Protein AF-0000000084931078 (afdb_homodimer)

Secondary structure (DSSP, 8-state):
----TTS-SSS---TTSEEEEEETTEEEEEEEEE--SSSS----TTT--PPPEEEEEEEEEE-STT-EEEEEEEEEE---TTSPPPP-TTHHHHHHHHHHHHHHHHHHHHHHHHHHTPPP---------PPPPPP-/----TTS-SSS---TTSEEEEEETTEEEEEEEEE--SSSS----TTT--PPPEEEEEEEEEE-STT-EEEEEEEEEE---TTSPPPP-TTHHHHHHHHHHHHHHHHHHHHHHHHHHTPPP----------PPP---

Foldseek 3Di:
DQDPQVAQQQDRADRQQWDWDADPNWTKIKGKAWPDPDPDQDADPVVLFTTKIKIKIKTWDDDPDGDIFMFMFIDIFGTPPNDDTRRDNCRNVRGHVRRVVRRVVRVVVVVVVCVVPDPDDPDPPPPPDPDPDDDD/DQDPQVAQQQDRADRQQWDWDADPNWTKIKGKAWPDPDPDQDADPVVLFTTKIKIKIKTWDDDPDGDIFMFMFIDIFGTPPNDDTRRDNCRNVRGHVRRVVRRVVRVVVVVVVCVVPDPDDPDPPPPPPPDPDDDD

Organism: Streptomyces venezuelae (strain ATCC 10712 / CBS 650.69 / DSM 40230 / JCM 4526 / NBRC 13096 / PD 04745) (NCBI:txid953739)

Sequence (272 aa):
MNIDPTEPWGVAIDYAGRAAVTEDGHTVDVRVYDNSLGHALQRDPVTGQYPAVYVTAEVTEKGTGDAVLRGSGLIIVDARDGAPVVPDPTSVQRAVTAALADFETRRADCAALCAAWAPPTPEPEPTPTPEPEPAPMNIDPTEPWGVAIDYAGRAAVTEDGHTVDVRVYDNSLGHALQRDPVTGQYPAVYVTAEVTEKGTGDAVLRGSGLIIVDARDGAPVVPDPTSVQRAVTAALADFETRRADCAALCAAWAPPTPEPEPTPTPEPEPAP

Nearest PDB structures (foldseek):
  8rjw-assembly1_F  TM=3.616E-01  e=9.173E-02  Homo sapiens
  1vpb-assembly1_A-2  TM=4.136E-01  e=2.454E+00  Bacteroides thetaiotaomicron VPI-5482
  6ta4-assembly1_K  TM=2.800E-01  e=1.849E+00  Homo sapiens
  6mrk-assembly1_U  TM=2.809E-01  e=5.426E+00  Drosophila melanogaster
  8rjw-assembly1_F  TM=3.616E-01  e=9.140E-02  Homo sapiens

Radius of gyration: 29.75 Å; Cα contacts (8 Å, |Δi|>4): 534; chains: 2; bounding box: 53×93×91 Å

Solvent-accessible surface area (backbone atoms only — not comparable to full-atom values): 15202 Å² total; per-residue (Å²): 80,75,47,63,42,83,51,61,34,64,56,80,34,40,77,83,19,38,36,76,45,81,56,97,90,36,65,30,42,32,40,43,44,40,85,52,93,44,84,62,93,53,59,36,86,85,78,51,31,26,61,42,36,39,31,37,16,38,33,73,48,76,40,55,89,88,25,66,49,57,17,52,18,75,34,77,43,64,33,54,94,63,31,69,53,70,73,48,50,57,42,49,58,52,6,44,52,39,7,53,51,39,25,52,54,47,38,51,29,36,36,51,43,32,58,76,67,49,74,80,73,73,68,73,69,70,71,72,74,76,75,79,75,81,76,135,82,74,48,62,40,82,52,60,34,64,56,81,34,39,75,83,18,38,35,75,44,79,55,96,90,37,66,30,42,33,41,44,44,43,85,56,91,46,83,63,92,54,59,36,83,87,78,51,32,27,63,42,36,38,32,37,17,39,33,73,48,78,41,55,88,88,25,68,48,56,17,51,18,74,34,78,43,67,31,54,95,62,32,69,53,70,73,49,48,57,42,50,58,53,6,44,53,39,8,52,52,39,24,50,52,47,38,50,27,36,36,51,41,33,59,74,68,48,74,78,72,75,68,74,68,72,70,72,72,77,73,79,75,82,75,134

pLDDT: mean 87.32, std 12.46, range [50.25, 98.81]

Structure (mmCIF, N/CA/C/O backbone):
data_AF-0000000084931078-model_v1
#
loop_
_entity.id
_entity.type
_entity.pdbx_description
1 polymer 'ATP-binding protein'
#
loop_
_atom_site.group_PDB
_atom_site.id
_atom_site.type_symbol
_atom_site.label_atom_id
_atom_site.label_alt_id
_atom_site.label_comp_id
_atom_site.label_asym_id
_atom_site.label_entity_id
_atom_site.label_seq_id
_atom_site.pdbx_PDB_ins_code
_atom_site.Cartn_x
_atom_site.Cartn_y
_atom_site.Cartn_z
_atom_site.occupancy
_atom_site.B_iso_or_equiv
_atom_site.auth_seq_id
_atom_site.auth_comp_id
_atom_site.auth_asym_id
_atom_site.auth_atom_id
_atom_site.pdbx_PDB_model_num
ATOM 1 N N . MET A 1 1 ? 9.383 28.297 -2.682 1 50.25 1 MET A N 1
ATOM 2 C CA . MET A 1 1 ? 8.93 29.547 -2.074 1 50.25 1 MET A CA 1
ATOM 3 C C . MET A 1 1 ? 9.648 29.797 -0.754 1 50.25 1 MET A C 1
ATOM 5 O O . MET A 1 1 ? 10.109 28.859 -0.101 1 50.25 1 MET A O 1
ATOM 9 N N . ASN A 1 2 ? 10.047 31.047 -0.683 1 59.16 2 ASN A N 1
ATOM 10 C CA . ASN A 1 2 ? 10.82 31.547 0.448 1 59.16 2 ASN A CA 1
ATOM 11 C C . ASN A 1 2 ? 9.969 31.656 1.707 1 59.16 2 ASN A C 1
ATOM 13 O O . ASN A 1 2 ? 9.312 32.688 1.935 1 59.16 2 ASN A O 1
ATOM 17 N N . ILE A 1 3 ? 9.477 30.531 2.209 1 64.88 3 ILE A N 1
ATOM 18 C CA . ILE A 1 3 ? 8.852 30.656 3.523 1 64.88 3 ILE A CA 1
ATOM 19 C C . ILE A 1 3 ? 9.898 31.125 4.539 1 64.88 3 ILE A C 1
ATOM 21 O O . ILE A 1 3 ? 11.023 30.625 4.555 1 64.88 3 ILE A O 1
ATOM 25 N N . ASP A 1 4 ? 9.625 32.344 5.047 1 70 4 ASP A N 1
ATOM 26 C CA . ASP A 1 4 ? 10.5 32.844 6.105 1 70 4 ASP A CA 1
ATOM 27 C C . ASP A 1 4 ? 10.43 31.953 7.34 1 70 4 ASP A C 1
ATOM 29 O O . ASP A 1 4 ? 9.398 31.906 8.023 1 70 4 ASP A O 1
ATOM 33 N N . PRO A 1 5 ? 11.461 31.219 7.621 1 72.69 5 PRO A N 1
ATOM 34 C CA . PRO A 1 5 ? 11.438 30.266 8.734 1 72.69 5 PRO A CA 1
ATOM 35 C C . PRO A 1 5 ? 11.25 30.953 10.086 1 72.69 5 PRO A C 1
ATOM 37 O O . PRO A 1 5 ? 10.984 30.281 11.094 1 72.69 5 PRO A O 1
ATOM 40 N N . THR A 1 6 ? 11.32 32.25 10.125 1 74.25 6 THR A N 1
ATOM 41 C CA . THR A 1 6 ? 11.219 32.938 11.398 1 74.25 6 THR A CA 1
ATOM 42 C C . THR A 1 6 ? 9.758 33.25 11.727 1 74.25 6 THR A C 1
ATOM 44 O O . THR A 1 6 ? 9.445 33.688 12.844 1 74.25 6 THR A O 1
ATOM 47 N N . GLU A 1 7 ? 8.945 32.938 10.766 1 76.62 7 GLU A N 1
ATOM 48 C CA . GLU A 1 7 ? 7.523 33.156 10.984 1 76.62 7 GLU A CA 1
ATOM 49 C C . GLU A 1 7 ? 6.926 32.125 11.922 1 76.62 7 GLU A C 1
ATOM 51 O O . GLU A 1 7 ? 7.348 30.969 11.922 1 76.62 7 GLU A O 1
ATOM 56 N N . PRO A 1 8 ? 6.008 32.625 12.773 1 82 8 PRO A N 1
ATOM 57 C CA . PRO A 1 8 ? 5.457 31.719 13.797 1 82 8 PRO A CA 1
ATOM 58 C C . PRO A 1 8 ? 4.426 30.75 13.234 1 82 8 PRO A C 1
ATOM 60 O O . PRO A 1 8 ? 3.223 31.016 13.289 1 82 8 PRO A O 1
ATOM 63 N N . TRP A 1 9 ? 4.773 29.688 12.766 1 83.75 9 TRP A N 1
ATOM 64 C CA . TRP A 1 9 ? 3.896 28.656 12.227 1 83.75 9 TRP A CA 1
ATOM 65 C C . TRP A 1 9 ? 3.525 27.641 13.312 1 83.75 9 TRP A C 1
ATOM 67 O O . TRP A 1 9 ? 2.74 26.719 13.07 1 83.75 9 TRP A O 1
ATOM 77 N N . GLY A 1 10 ? 3.998 27.797 14.453 1 85.38 10 GLY A N 1
ATOM 78 C CA . GLY A 1 10 ? 3.738 26.906 15.578 1 85.38 10 GLY A CA 1
ATOM 79 C C . GLY A 1 10 ? 4.91 26 15.906 1 85.38 10 GLY A C 1
ATOM 80 O O . GLY A 1 10 ? 4.949 25.375 16.969 1 85.38 10 GLY A O 1
ATOM 81 N N . VAL A 1 11 ? 5.812 25.828 14.898 1 88.88 11 VAL A N 1
ATOM 82 C CA . VAL A 1 11 ? 7.047 25.078 15.094 1 88.88 11 VAL A CA 1
ATOM 83 C C . VAL A 1 11 ? 8.18 25.734 14.312 1 88.88 11 VAL A C 1
ATOM 85 O O . VAL A 1 11 ? 7.941 26.484 13.359 1 88.88 11 VAL A O 1
ATOM 88 N N . ALA A 1 12 ? 9.445 25.562 14.875 1 88.44 12 ALA A N 1
ATOM 89 C CA . ALA A 1 12 ? 10.594 26.031 14.102 1 88.44 12 ALA A CA 1
ATOM 90 C C . ALA A 1 12 ? 10.75 25.234 12.812 1 88.44 12 ALA A C 1
ATOM 92 O O . ALA A 1 12 ? 10.703 24 12.828 1 88.44 12 ALA A O 1
ATOM 93 N N . ILE A 1 13 ? 10.812 25.969 11.656 1 90 13 ILE A N 1
ATOM 94 C CA . ILE A 1 13 ? 11.008 25.312 10.367 1 90 13 ILE A CA 1
ATOM 95 C C . ILE A 1 13 ? 12.367 25.703 9.789 1 90 13 ILE A C 1
ATOM 97 O O . ILE A 1 13 ? 12.922 26.734 10.133 1 90 13 ILE A O 1
ATOM 101 N N . ASP A 1 14 ? 12.875 24.859 8.938 1 89.31 14 ASP A N 1
ATOM 102 C CA . ASP A 1 14 ? 14.141 25.172 8.281 1 89.31 14 ASP A CA 1
ATOM 103 C C . ASP A 1 14 ? 13.914 26.016 7.027 1 89.31 14 ASP A C 1
ATOM 105 O O . ASP A 1 14 ? 12.797 26.469 6.777 1 89.31 14 ASP A O 1
ATOM 109 N N . TYR A 1 15 ? 14.969 26.234 6.262 1 86.5 15 TYR A N 1
ATOM 110 C CA . TYR A 1 15 ? 14.922 27.141 5.125 1 86.5 15 TYR A CA 1
ATOM 111 C C . TYR A 1 15 ? 14.078 26.562 3.994 1 86.5 15 TYR A C 1
ATOM 113 O O . TYR A 1 15 ? 13.641 27.281 3.1 1 86.5 15 TYR A O 1
ATOM 121 N N . ALA A 1 16 ? 13.914 25.219 4.078 1 86.88 16 ALA A N 1
ATOM 122 C CA . ALA A 1 16 ? 13.109 24.547 3.059 1 86.88 16 ALA A CA 1
ATOM 123 C C . ALA A 1 16 ? 11.664 24.391 3.52 1 86.88 16 ALA A C 1
ATOM 125 O O . ALA A 1 16 ? 10.852 23.75 2.846 1 86.88 16 ALA A O 1
ATOM 126 N N . GLY A 1 17 ? 11.328 24.953 4.672 1 90.69 17 GLY A N 1
ATOM 127 C CA . GLY A 1 17 ? 9.977 24.891 5.195 1 90.69 17 GLY A CA 1
ATOM 128 C C . GLY A 1 17 ? 9.648 23.562 5.852 1 90.69 17 GLY A C 1
ATOM 129 O O . GLY A 1 17 ? 8.484 23.188 5.969 1 90.69 17 GLY A O 1
ATOM 130 N N . ARG A 1 18 ? 10.68 22.875 6.258 1 94.44 18 ARG A N 1
ATOM 131 C CA . ARG A 1 18 ? 10.484 21.531 6.797 1 94.44 18 ARG A CA 1
ATOM 132 C C . ARG A 1 18 ? 10.664 21.531 8.312 1 94.44 18 ARG A C 1
ATOM 134 O O . ARG A 1 18 ? 11.438 22.312 8.859 1 94.44 18 ARG A O 1
ATOM 141 N N . ALA A 1 19 ? 9.891 20.672 8.977 1 94.56 19 ALA A N 1
ATOM 142 C CA . ALA A 1 19 ? 10.047 20.391 10.398 1 94.56 19 ALA A CA 1
ATOM 143 C C . ALA A 1 19 ? 9.641 18.953 10.719 1 94.56 19 ALA A C 1
ATOM 145 O O . ALA A 1 19 ? 9.023 18.266 9.883 1 94.56 19 ALA A O 1
ATOM 146 N N . ALA A 1 20 ? 10.133 18.438 11.844 1 96.25 20 ALA A N 1
ATOM 147 C CA . ALA A 1 20 ? 9.664 17.172 12.391 1 96.25 20 ALA A CA 1
ATOM 148 C C . ALA A 1 20 ? 9.117 17.344 13.805 1 96.25 20 ALA A C 1
ATOM 150 O O . ALA A 1 20 ? 9.742 18.016 14.641 1 96.25 20 ALA A O 1
ATOM 151 N N . VAL A 1 21 ? 7.977 16.859 13.969 1 95.56 21 VAL A N 1
ATOM 152 C CA . VAL A 1 21 ? 7.328 16.938 15.273 1 95.56 21 VAL A CA 1
ATOM 153 C C . VAL A 1 21 ? 7.098 15.523 15.82 1 95.56 21 VAL A C 1
ATOM 155 O O . VAL A 1 21 ? 6.727 14.617 15.07 1 95.56 21 VAL A O 1
ATOM 158 N N . THR A 1 22 ? 7.379 15.305 17.141 1 96.38 22 THR A N 1
ATOM 159 C CA . THR A 1 22 ? 7.047 14.039 17.797 1 96.38 22 THR A CA 1
ATOM 160 C C . THR A 1 22 ? 5.711 14.148 18.516 1 96.38 22 THR A C 1
ATOM 162 O O . THR A 1 22 ? 5.52 15.039 19.359 1 96.38 22 THR A O 1
ATOM 165 N N . GLU A 1 23 ? 4.797 13.359 18.125 1 95.69 23 GLU A N 1
ATOM 166 C CA . GLU A 1 23 ? 3.465 13.352 18.719 1 95.69 23 GLU A CA 1
ATOM 167 C C . GLU A 1 23 ? 2.918 11.938 18.844 1 95.69 23 GLU A C 1
ATOM 169 O O . GLU A 1 23 ? 2.898 11.188 17.859 1 95.69 23 GLU A O 1
ATOM 174 N N . ASP A 1 24 ? 2.477 11.508 20.047 1 92.81 24 ASP A N 1
ATOM 175 C CA . ASP A 1 24 ? 1.895 10.203 20.328 1 92.81 24 ASP A CA 1
ATOM 176 C C . ASP A 1 24 ? 2.811 9.078 19.859 1 92.81 24 ASP A C 1
ATOM 178 O O . ASP A 1 24 ? 2.348 8.094 19.281 1 92.81 24 ASP A O 1
ATOM 182 N N . GLY A 1 25 ? 4.086 9.336 20.031 1 94.94 25 GLY A N 1
ATOM 183 C CA . GLY A 1 25 ? 5.082 8.328 19.703 1 94.94 25 GLY A CA 1
ATOM 184 C C . GLY A 1 25 ? 5.477 8.328 18.234 1 94.94 25 GLY A C 1
ATOM 185 O O . GLY A 1 25 ? 6.367 7.578 17.828 1 94.94 25 GLY A O 1
ATOM 186 N N . HIS A 1 26 ? 4.824 9.156 17.484 1 97.5 26 HIS A N 1
ATOM 187 C CA . HIS A 1 26 ? 5.113 9.258 16.062 1 97.5 26 HIS A CA 1
ATOM 188 C C . HIS A 1 26 ? 6.074 10.406 15.781 1 97.5 26 HIS A C 1
ATOM 190 O O . HIS A 1 26 ? 6.027 11.438 16.453 1 97.5 26 HIS A O 1
ATOM 196 N N . THR A 1 27 ? 6.961 10.227 14.875 1 98.06 27 THR A N 1
ATOM 197 C CA . THR A 1 27 ? 7.617 11.344 14.211 1 98.06 27 THR A CA 1
ATOM 198 C C . THR A 1 27 ? 6.812 11.805 13 1 98.06 27 THR A C 1
ATOM 200 O O . THR A 1 27 ? 6.586 11.023 12.07 1 98.06 27 THR A O 1
ATOM 203 N N . VAL A 1 28 ? 6.379 12.984 13.055 1 98.31 28 VAL A N 1
ATOM 204 C CA . VAL A 1 28 ? 5.547 13.547 11.992 1 98.31 28 VAL A CA 1
ATOM 205 C C . VAL A 1 28 ? 6.344 14.57 11.203 1 98.31 28 VAL A C 1
ATOM 207 O O . VAL A 1 28 ? 6.859 15.539 11.766 1 98.31 28 VAL A O 1
ATOM 210 N N . ASP A 1 29 ? 6.457 14.367 9.844 1 98.44 29 ASP A N 1
ATOM 211 C CA . ASP A 1 29 ? 7.121 15.32 8.953 1 98.44 29 ASP A CA 1
ATOM 212 C C . ASP A 1 29 ? 6.164 16.422 8.523 1 98.44 29 ASP A C 1
ATOM 214 O O . ASP A 1 29 ? 5.051 16.156 8.062 1 98.44 29 ASP A O 1
ATOM 218 N N . VAL A 1 30 ? 6.629 17.609 8.719 1 97.38 30 VAL A N 1
ATOM 219 C CA . VAL A 1 30 ? 5.809 18.766 8.398 1 97.38 30 VAL A CA 1
ATOM 220 C C . VAL A 1 30 ? 6.48 19.594 7.297 1 97.38 30 VAL A C 1
ATOM 222 O O . VAL A 1 30 ? 7.707 19.734 7.285 1 97.38 30 VAL A O 1
ATOM 225 N N . ARG A 1 31 ? 5.664 20.062 6.379 1 95.5 31 ARG A N 1
ATOM 226 C CA . ARG A 1 31 ? 6.137 20.984 5.344 1 95.5 31 ARG A CA 1
ATOM 227 C C . ARG A 1 31 ? 5.223 22.203 5.23 1 95.5 31 ARG A C 1
ATOM 229 O O . ARG A 1 31 ? 3.998 22.062 5.215 1 95.5 31 ARG A O 1
ATOM 236 N N . VAL A 1 32 ? 5.852 23.359 5.242 1 92.81 32 VAL A N 1
ATOM 237 C CA . VAL A 1 32 ? 5.168 24.625 4.992 1 92.81 32 VAL A CA 1
ATOM 238 C C . VAL A 1 32 ? 5.668 25.234 3.684 1 92.81 32 VAL A C 1
ATOM 240 O O . VAL A 1 32 ? 6.863 25.484 3.529 1 92.81 32 VAL A O 1
ATOM 243 N N . TYR A 1 33 ? 4.691 25.406 2.74 1 89.25 33 TYR A N 1
ATOM 244 C CA . TYR A 1 33 ? 5.156 25.875 1.443 1 89.25 33 TYR A CA 1
ATOM 245 C C . TYR A 1 33 ? 4.047 26.625 0.709 1 89.25 33 TYR A C 1
ATOM 247 O O . TYR A 1 33 ? 2.879 26.531 1.088 1 89.25 33 TYR A O 1
ATOM 255 N N . ASP A 1 34 ? 4.469 27.453 -0.206 1 84.12 34 ASP A N 1
ATOM 256 C CA . ASP A 1 34 ? 3.527 28.109 -1.106 1 84.12 34 ASP A CA 1
ATOM 257 C C . ASP A 1 34 ? 3.754 27.672 -2.553 1 84.12 34 ASP A C 1
ATOM 259 O O . ASP A 1 34 ? 4.773 27.062 -2.867 1 84.12 34 ASP A O 1
ATOM 263 N N . ASN A 1 35 ? 2.729 27.516 -3.365 1 72.69 35 ASN A N 1
ATOM 264 C CA . ASN A 1 35 ? 2.863 27.078 -4.75 1 72.69 35 ASN A CA 1
ATOM 265 C C . ASN A 1 35 ? 3.342 28.203 -5.656 1 72.69 35 ASN A C 1
ATOM 267 O O . ASN A 1 35 ? 3.098 28.188 -6.863 1 72.69 35 ASN A O 1
ATOM 271 N N . SER A 1 36 ? 4 29.062 -5.125 1 64.94 36 SER A N 1
ATOM 272 C CA . SER A 1 36 ? 4.449 30.156 -5.984 1 64.94 36 SER A CA 1
ATOM 273 C C . SER A 1 36 ? 5.707 29.781 -6.75 1 64.94 36 SER A C 1
ATOM 275 O O . SER A 1 36 ? 6.52 28.984 -6.27 1 64.94 36 SER A O 1
ATOM 277 N N . LEU A 1 37 ? 5.711 29.719 -8.078 1 59.03 37 LEU A N 1
ATOM 278 C CA . LEU A 1 37 ? 6.809 29.359 -8.969 1 59.03 37 LEU A CA 1
ATOM 279 C C . LEU A 1 37 ? 7.973 30.328 -8.82 1 59.03 37 LEU A C 1
ATOM 281 O O . LEU A 1 37 ? 9.078 30.062 -9.297 1 59.03 37 LEU A O 1
ATOM 285 N N . GLY A 1 38 ? 7.859 31.406 -8.156 1 57.31 38 GLY A N 1
ATOM 286 C CA . GLY A 1 38 ? 8.938 32.375 -8.156 1 57.31 38 GLY A CA 1
ATOM 287 C C . GLY A 1 38 ? 9.344 32.844 -6.77 1 57.31 38 GLY A C 1
ATOM 288 O O . GLY A 1 38 ? 8.758 32.406 -5.773 1 57.31 38 GLY A O 1
ATOM 289 N N . HIS A 1 39 ? 10.633 33.375 -6.695 1 59.5 39 HIS A N 1
ATOM 290 C CA . HIS A 1 39 ? 11.242 33.906 -5.473 1 59.5 39 HIS A CA 1
ATOM 291 C C . HIS A 1 39 ? 10.414 35 -4.863 1 59.5 39 HIS A C 1
ATOM 293 O O . HIS A 1 39 ? 10.445 35.219 -3.65 1 59.5 39 HIS A O 1
ATOM 299 N N . ALA A 1 40 ? 9.672 35.656 -5.793 1 62.16 40 ALA A N 1
ATOM 300 C CA . ALA A 1 40 ? 8.977 36.844 -5.301 1 62.16 40 ALA A CA 1
ATOM 301 C C . ALA A 1 40 ? 7.508 36.562 -5.031 1 62.16 40 ALA A C 1
ATOM 303 O O . ALA A 1 40 ? 6.84 35.906 -5.832 1 62.16 40 ALA A O 1
ATOM 304 N N . LEU A 1 41 ? 7.133 36.781 -3.766 1 69.75 41 LEU A N 1
ATOM 305 C CA . LEU A 1 41 ? 5.727 36.75 -3.389 1 69.75 41 LEU A CA 1
ATOM 306 C C . LEU A 1 41 ? 4.922 37.75 -4.188 1 69.75 41 LEU A C 1
ATOM 308 O O . LEU A 1 41 ? 5.176 38.969 -4.102 1 69.75 41 LEU A O 1
ATOM 312 N N . GLN A 1 42 ? 4.277 37.25 -5.234 1 75.19 42 GLN A N 1
ATOM 313 C CA . GLN A 1 42 ? 3.451 38.156 -6.039 1 75.19 42 GLN A CA 1
ATOM 314 C C . GLN A 1 42 ? 1.987 37.719 -6.008 1 75.19 42 GLN A C 1
ATOM 316 O O . GLN A 1 42 ? 1.684 36.531 -5.863 1 75.19 42 GLN A O 1
ATOM 321 N N . ARG A 1 43 ? 1.192 38.812 -6.156 1 80.94 43 ARG A N 1
ATOM 322 C CA . ARG A 1 43 ? -0.242 38.562 -6.219 1 80.94 43 ARG A CA 1
ATOM 323 C C . ARG A 1 43 ? -0.619 37.844 -7.523 1 80.94 43 ARG A C 1
ATOM 325 O O . ARG A 1 43 ? -0.039 38.156 -8.578 1 80.94 43 ARG A O 1
ATOM 332 N N . ASP A 1 44 ? -1.52 36.906 -7.398 1 76 44 ASP A N 1
ATOM 333 C CA . ASP A 1 44 ? -2.105 36.344 -8.609 1 76 44 ASP A CA 1
ATOM 334 C C . ASP A 1 44 ? -2.855 37.406 -9.406 1 76 44 ASP A C 1
ATOM 336 O O . ASP A 1 44 ? -3.752 38.062 -8.883 1 76 44 ASP A O 1
ATOM 340 N N . PRO A 1 45 ? -2.477 37.5 -10.594 1 79.69 45 PRO A N 1
ATOM 341 C CA . PRO A 1 45 ? -3.086 38.594 -11.367 1 79.69 45 PRO A CA 1
ATOM 342 C C . PRO A 1 45 ? -4.574 38.375 -11.625 1 79.69 45 PRO A C 1
ATOM 344 O O . PRO A 1 45 ? -5.312 39.312 -11.875 1 79.69 45 PRO A O 1
ATOM 347 N N . VAL A 1 46 ? -4.953 37.062 -11.562 1 81.12 46 VAL A N 1
ATOM 348 C CA . VAL A 1 46 ? -6.348 36.75 -11.852 1 81.12 46 VAL A CA 1
ATOM 349 C C . VAL A 1 46 ? -7.195 36.938 -10.602 1 81.12 46 VAL A C 1
ATOM 351 O O . VAL A 1 46 ? -8.234 37.594 -10.648 1 81.12 46 VAL A O 1
ATOM 354 N N . THR A 1 47 ? -6.781 36.562 -9.492 1 77.75 47 THR A N 1
ATOM 355 C CA . THR A 1 47 ? -7.594 36.562 -8.281 1 77.75 47 THR A CA 1
ATOM 356 C C . THR A 1 47 ? -7.277 37.781 -7.434 1 77.75 47 THR A C 1
ATOM 358 O O . THR A 1 47 ? -8.062 38.156 -6.555 1 77.75 47 THR A O 1
ATOM 361 N N . GLY A 1 48 ? -6.16 38.375 -7.801 1 82.31 48 GLY A N 1
ATOM 362 C CA . GLY A 1 48 ? -5.711 39.5 -7.023 1 82.31 48 GLY A CA 1
ATOM 363 C C . GLY A 1 48 ? -5.195 39.125 -5.648 1 82.31 48 GLY A C 1
ATOM 364 O O . GLY A 1 48 ? -4.941 40 -4.812 1 82.31 48 GLY A O 1
ATOM 365 N N . GLN A 1 49 ? -5.105 37.812 -5.402 1 85 49 GLN A N 1
ATOM 366 C CA . GLN A 1 49 ? -4.68 37.375 -4.082 1 85 49 GLN A CA 1
ATOM 367 C C . GLN A 1 49 ? -3.271 36.781 -4.125 1 85 49 GLN A C 1
ATOM 369 O O . GLN A 1 49 ? -2.82 36.312 -5.172 1 85 49 GLN A O 1
ATOM 374 N N . TYR A 1 50 ? -2.648 37 -2.943 1 86.19 50 TYR A N 1
ATOM 375 C CA . TYR A 1 50 ? -1.384 36.281 -2.791 1 86.19 50 TYR A CA 1
ATOM 376 C C . TYR A 1 50 ? -1.61 34.781 -2.693 1 86.19 50 TYR A C 1
ATOM 378 O O . TYR A 1 50 ? -2.695 34.344 -2.312 1 86.19 50 TYR A O 1
ATOM 386 N N . PRO A 1 51 ? -0.604 34.031 -3.057 1 85.19 51 PRO A N 1
ATOM 387 C CA . PRO A 1 51 ? -0.759 32.562 -2.965 1 85.19 51 PRO A CA 1
ATOM 388 C C . PRO A 1 51 ? -1 32.094 -1.535 1 85.19 51 PRO A C 1
ATOM 390 O O . PRO A 1 51 ? -0.484 32.688 -0.585 1 85.19 51 PRO A O 1
ATOM 393 N N . ALA A 1 52 ? -1.787 31.062 -1.481 1 89.06 52 ALA A N 1
ATOM 394 C CA . ALA A 1 52 ? -2.004 30.406 -0.189 1 89.06 52 ALA A CA 1
ATOM 395 C C . ALA A 1 52 ? -0.748 29.672 0.274 1 89.06 52 ALA A C 1
ATOM 397 O O . ALA A 1 52 ? 0.145 29.391 -0.528 1 89.06 52 ALA A O 1
ATOM 398 N N . VAL A 1 53 ? -0.691 29.531 1.57 1 90.81 53 VAL A N 1
ATOM 399 C CA . VAL A 1 53 ? 0.367 28.719 2.16 1 90.81 53 VAL A CA 1
ATOM 400 C C . VAL A 1 53 ? -0.195 27.359 2.576 1 90.81 53 VAL A C 1
ATOM 402 O O . VAL A 1 53 ? -1.271 27.281 3.172 1 90.81 53 VAL A O 1
ATOM 405 N N . TYR A 1 54 ? 0.533 26.297 2.166 1 94 54 TYR A N 1
ATOM 406 C CA . TYR A 1 54 ? 0.15 24.938 2.477 1 94 54 TYR A CA 1
ATOM 407 C C . TYR A 1 54 ? 0.985 24.375 3.623 1 94 54 TYR A C 1
ATOM 409 O O . TYR A 1 54 ? 2.211 24.516 3.629 1 94 54 TYR A O 1
ATOM 417 N N . VAL A 1 55 ? 0.25 23.828 4.586 1 95.56 55 VAL A N 1
ATOM 418 C CA . VAL A 1 55 ? 0.882 23.125 5.695 1 95.56 55 VAL A CA 1
ATOM 419 C C . VAL A 1 55 ? 0.506 21.656 5.648 1 95.56 55 VAL A C 1
ATOM 421 O O . VAL A 1 55 ? -0.652 21.281 5.875 1 95.56 55 VAL A O 1
ATOM 424 N N . THR A 1 56 ? 1.509 20.828 5.305 1 97.31 56 THR A N 1
ATOM 425 C CA . THR A 1 56 ? 1.251 19.391 5.215 1 97.31 56 THR A CA 1
ATOM 426 C C . THR A 1 56 ? 1.965 18.641 6.336 1 97.31 56 THR A C 1
ATOM 428 O O . THR A 1 56 ? 3.021 19.078 6.805 1 97.31 56 THR A O 1
ATOM 431 N N . ALA A 1 57 ? 1.328 17.641 6.801 1 98.62 57 ALA A N 1
ATOM 432 C CA . ALA A 1 57 ? 1.896 16.719 7.781 1 98.62 57 ALA A CA 1
ATOM 433 C C . ALA A 1 57 ? 1.771 15.273 7.32 1 98.62 57 ALA A C 1
ATOM 435 O O . ALA A 1 57 ? 0.747 14.883 6.754 1 98.62 57 ALA A O 1
ATOM 436 N N . GLU A 1 58 ? 2.855 14.477 7.512 1 98.75 58 GLU A N 1
ATOM 437 C CA . GLU A 1 58 ? 2.848 13.078 7.109 1 98.75 58 GLU A CA 1
ATOM 438 C C . GLU A 1 58 ? 3.475 12.188 8.18 1 98.75 58 GLU A C 1
ATOM 440 O O . GLU A 1 58 ? 4.512 12.539 8.75 1 98.75 58 GLU A O 1
ATOM 445 N N . VAL A 1 59 ? 2.844 11.109 8.461 1 98.62 59 VAL A N 1
ATOM 446 C CA . VAL A 1 59 ? 3.383 10.094 9.352 1 98.62 59 VAL A CA 1
ATOM 447 C C . VAL A 1 59 ? 3.5 8.766 8.609 1 98.62 59 VAL A C 1
ATOM 449 O O . VAL A 1 59 ? 2.607 8.391 7.844 1 98.62 59 VAL A O 1
ATOM 452 N N . THR A 1 60 ? 4.625 8.18 8.727 1 98.5 60 THR A N 1
ATOM 453 C CA . THR A 1 60 ? 4.871 6.879 8.117 1 98.5 60 THR A CA 1
ATOM 454 C C . THR A 1 60 ? 5.477 5.918 9.141 1 98.5 60 THR A C 1
ATOM 456 O O . THR A 1 60 ? 6.48 6.234 9.781 1 98.5 60 THR A O 1
ATOM 459 N N . GLU A 1 61 ? 4.859 4.828 9.328 1 98.62 61 GLU A N 1
ATOM 460 C CA . GLU A 1 61 ? 5.402 3.758 10.156 1 98.62 61 GLU A CA 1
ATOM 461 C C . GLU A 1 61 ? 5.664 2.502 9.328 1 98.62 61 GLU A C 1
ATOM 463 O O . GLU A 1 61 ? 4.789 2.041 8.594 1 98.62 61 GLU A O 1
ATOM 468 N N . LYS A 1 62 ? 6.836 1.988 9.508 1 98.25 62 LYS A N 1
ATOM 469 C CA . LYS A 1 62 ? 7.246 0.817 8.734 1 98.25 62 LYS A CA 1
ATOM 470 C C . LYS A 1 62 ? 7.305 -0.427 9.617 1 98.25 62 LYS A C 1
ATOM 472 O O . LYS A 1 62 ? 7.754 -0.36 10.766 1 98.25 62 LYS A O 1
ATOM 477 N N . GLY A 1 63 ? 6.762 -1.481 9.102 1 97.62 63 GLY A N 1
ATOM 478 C CA . GLY A 1 63 ? 6.855 -2.779 9.75 1 97.62 63 GLY A CA 1
ATOM 479 C C . GLY A 1 63 ? 7.773 -3.744 9.031 1 97.62 63 GLY A C 1
ATOM 480 O O . GLY A 1 63 ? 8.711 -3.324 8.344 1 97.62 63 GLY A O 1
ATOM 481 N N . THR A 1 64 ? 7.605 -5.035 9.352 1 96.5 64 THR A N 1
ATOM 482 C CA . THR A 1 64 ? 8.367 -6.078 8.672 1 96.5 64 THR A CA 1
ATOM 483 C C . THR A 1 64 ? 7.926 -6.215 7.223 1 96.5 64 THR A C 1
ATOM 485 O O . THR A 1 64 ? 6.766 -5.945 6.895 1 96.5 64 THR A O 1
ATOM 488 N N . GLY A 1 65 ? 8.945 -6.602 6.359 1 94.12 65 GLY A N 1
ATOM 489 C CA . GLY A 1 65 ? 8.609 -6.746 4.949 1 94.12 65 GLY A CA 1
ATOM 490 C C . GLY A 1 65 ? 8.242 -5.43 4.289 1 94.12 65 GLY A C 1
ATOM 491 O O . GLY A 1 65 ? 8.977 -4.449 4.395 1 94.12 65 GLY A O 1
ATOM 492 N N . ASP A 1 66 ? 6.984 -5.457 3.576 1 94.75 66 ASP A N 1
ATOM 493 C CA . ASP A 1 66 ? 6.551 -4.266 2.855 1 94.75 66 ASP A CA 1
ATOM 494 C C . ASP A 1 66 ? 5.422 -3.557 3.598 1 94.75 66 ASP A C 1
ATOM 496 O O . ASP A 1 66 ? 4.746 -2.691 3.035 1 94.75 66 ASP A O 1
ATOM 500 N N . ALA A 1 67 ? 5.219 -3.947 4.887 1 97.25 67 ALA A N 1
ATOM 501 C CA . ALA A 1 67 ? 4.133 -3.344 5.652 1 97.25 67 ALA A CA 1
ATOM 502 C C . ALA A 1 67 ? 4.438 -1.887 5.984 1 97.25 67 ALA A C 1
ATOM 504 O O . ALA A 1 67 ? 5.508 -1.575 6.512 1 97.25 67 ALA A O 1
ATOM 505 N N . VAL A 1 68 ? 3.523 -1.083 5.641 1 98.19 68 VAL A N 1
ATOM 506 C CA . VAL A 1 68 ? 3.682 0.345 5.895 1 98.19 68 VAL A CA 1
ATOM 507 C C . VAL A 1 68 ? 2.328 0.963 6.234 1 98.19 68 VAL A C 1
ATOM 509 O O . VAL A 1 68 ? 1.319 0.651 5.594 1 98.19 68 VAL A O 1
ATOM 512 N N . LEU A 1 69 ? 2.258 1.762 7.23 1 98.31 69 LEU A N 1
ATOM 513 C CA . LEU A 1 69 ? 1.101 2.584 7.566 1 98.31 69 LEU A CA 1
ATOM 514 C C . LEU A 1 69 ? 1.431 4.066 7.43 1 98.31 69 LEU A C 1
ATOM 516 O O . LEU A 1 69 ? 2.514 4.508 7.82 1 98.31 69 LEU A O 1
ATOM 520 N N . ARG A 1 70 ? 0.495 4.758 6.777 1 98.38 70 ARG A N 1
ATOM 521 C CA . ARG A 1 70 ? 0.735 6.176 6.543 1 98.38 70 ARG A CA 1
ATOM 522 C C . ARG A 1 70 ? -0.479 7.012 6.938 1 98.38 70 ARG A C 1
ATOM 524 O O . ARG A 1 70 ? -1.601 6.5 6.984 1 98.38 70 ARG A O 1
ATOM 531 N N . GLY A 1 71 ? -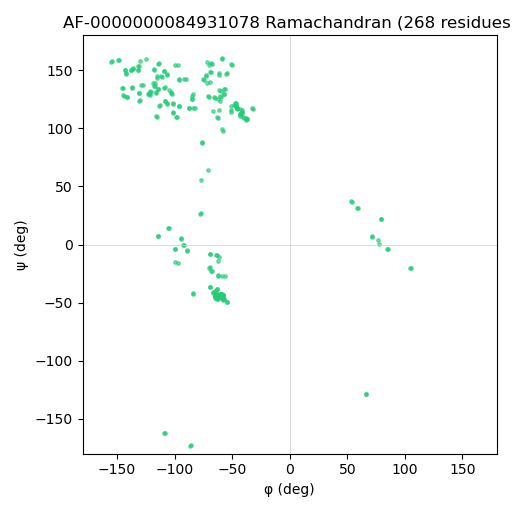0.323 8.18 7.273 1 98.69 71 GLY A N 1
ATOM 532 C CA . GLY A 1 71 ? -1.322 9.211 7.488 1 98.69 71 GLY A CA 1
ATOM 533 C C . GLY A 1 71 ? -0.875 10.586 7.012 1 98.69 71 GLY A C 1
ATOM 534 O O . GLY A 1 71 ? 0.317 10.898 7.039 1 98.69 71 GLY A O 1
ATOM 535 N N . SER A 1 72 ? -1.879 11.352 6.543 1 98.75 72 SER A N 1
ATOM 536 C CA . SER A 1 72 ? -1.541 12.688 6.047 1 98.75 72 SER A CA 1
ATOM 537 C C . SER A 1 72 ? -2.561 13.719 6.508 1 98.75 72 SER A C 1
ATOM 539 O O . SER A 1 72 ? -3.709 13.383 6.797 1 98.75 72 SER A O 1
ATOM 541 N N . GLY A 1 73 ? -2.09 14.883 6.66 1 98.81 73 GLY A N 1
ATOM 542 C CA . GLY A 1 73 ? -2.895 16.047 6.988 1 98.81 73 GLY A CA 1
ATOM 543 C C . GLY A 1 73 ? -2.533 17.281 6.168 1 98.81 73 GLY A C 1
ATOM 544 O O . GLY A 1 73 ? -1.393 17.406 5.719 1 98.81 73 GLY A O 1
ATOM 545 N N . LEU A 1 74 ? -3.564 18.141 5.969 1 98.5 74 LEU A N 1
ATOM 546 C CA . LEU A 1 74 ? -3.381 19.344 5.172 1 98.5 74 LEU A CA 1
ATOM 547 C C . LEU A 1 74 ? -4.199 20.5 5.734 1 98.5 74 LEU A C 1
ATOM 549 O O . LEU A 1 74 ? -5.387 20.344 6.02 1 98.5 74 LEU A O 1
ATOM 553 N N . ILE A 1 75 ? -3.488 21.594 5.941 1 97.5 75 ILE A N 1
ATOM 554 C CA . ILE A 1 75 ? -4.113 22.859 6.281 1 97.5 75 ILE A CA 1
ATOM 555 C C . ILE A 1 75 ? -3.73 23.922 5.242 1 97.5 75 ILE A C 1
ATOM 557 O O . ILE A 1 75 ? -2.557 24.062 4.895 1 97.5 75 ILE A O 1
ATOM 561 N N . ILE A 1 76 ? -4.676 24.594 4.742 1 95.06 76 ILE A N 1
ATOM 562 C CA . ILE A 1 76 ? -4.438 25.688 3.803 1 95.06 76 ILE A CA 1
ATOM 563 C C . ILE A 1 76 ? -4.688 27.031 4.492 1 95.06 76 ILE A C 1
ATOM 565 O O . ILE A 1 76 ? -5.754 27.25 5.066 1 95.06 76 ILE A O 1
ATOM 569 N N . VAL A 1 77 ? -3.666 27.766 4.48 1 92.69 77 VAL A N 1
ATOM 570 C CA . VAL A 1 77 ? -3.771 29.125 5.02 1 92.69 77 VAL A CA 1
ATOM 571 C C . VAL A 1 77 ? -3.895 30.125 3.875 1 92.69 77 VAL A C 1
ATOM 573 O O . VAL A 1 77 ? -2.932 30.359 3.143 1 92.69 77 VAL A O 1
ATOM 576 N N . ASP A 1 78 ? -5.027 30.734 3.811 1 90.38 78 ASP A N 1
ATOM 577 C CA . ASP A 1 78 ? -5.332 31.609 2.682 1 90.38 78 ASP A CA 1
ATOM 578 C C . ASP A 1 78 ? -4.898 33.031 2.965 1 90.38 78 ASP A C 1
ATOM 580 O O . ASP A 1 78 ? -5.008 33.531 4.098 1 90.38 78 ASP A O 1
ATOM 584 N N . ALA A 1 79 ? -4.395 33.656 1.877 1 86.88 79 ALA A N 1
ATOM 585 C CA . ALA A 1 79 ? -4.223 35.094 1.932 1 86.88 79 ALA A CA 1
ATOM 586 C C . ALA A 1 79 ? -5.566 35.812 1.857 1 86.88 79 ALA A C 1
ATOM 588 O O . ALA A 1 79 ? -6.512 35.312 1.248 1 86.88 79 ALA A O 1
ATOM 589 N N . ARG A 1 80 ? -5.633 36.875 2.537 1 84.19 80 ARG A N 1
ATOM 590 C CA . ARG A 1 80 ? -6.887 37.594 2.533 1 84.19 80 ARG A CA 1
ATOM 591 C C . ARG A 1 80 ? -6.641 39.094 2.273 1 84.19 80 ARG A C 1
ATOM 593 O O . ARG A 1 80 ? -5.582 39.625 2.619 1 84.19 80 ARG A O 1
ATOM 600 N N . ASP A 1 81 ? -7.656 39.719 1.632 1 86 81 ASP A N 1
ATOM 601 C CA . ASP A 1 81 ? -7.75 41.156 1.464 1 86 81 ASP A CA 1
ATOM 602 C C . ASP A 1 81 ? -6.539 41.688 0.716 1 86 81 ASP A C 1
ATOM 604 O O . ASP A 1 81 ? -6.047 42.781 1.03 1 86 81 ASP A O 1
ATOM 608 N N . GLY A 1 82 ? -5.969 40.875 -0.193 1 80.56 82 GLY A N 1
ATOM 609 C CA . GLY A 1 82 ? -4.867 41.344 -1.023 1 80.56 82 GLY A CA 1
ATOM 610 C C . GLY A 1 82 ? -3.545 41.375 -0.283 1 80.56 82 GLY A C 1
ATOM 611 O O . GLY A 1 82 ? -2.564 41.938 -0.794 1 80.56 82 GLY A O 1
ATOM 612 N N . ALA A 1 83 ? -3.543 41 0.918 1 85.75 83 ALA A N 1
ATOM 613 C CA . ALA A 1 83 ? -2.316 40.938 1.708 1 85.75 83 ALA A CA 1
ATOM 614 C C . ALA A 1 83 ? -1.737 39.531 1.739 1 85.75 83 ALA A C 1
ATOM 616 O O . ALA A 1 83 ? -2.443 38.562 1.47 1 85.75 83 ALA A O 1
ATOM 617 N N . PRO A 1 84 ? -0.387 39.5 1.953 1 83.56 84 PRO A N 1
ATOM 618 C CA . PRO A 1 84 ? 0.233 38.188 2.098 1 83.56 84 PRO A CA 1
ATOM 619 C C . PRO A 1 84 ? -0.352 37.375 3.256 1 83.56 84 PRO A C 1
ATOM 621 O O . PRO A 1 84 ? -0.974 37.938 4.156 1 83.56 84 PRO A O 1
ATOM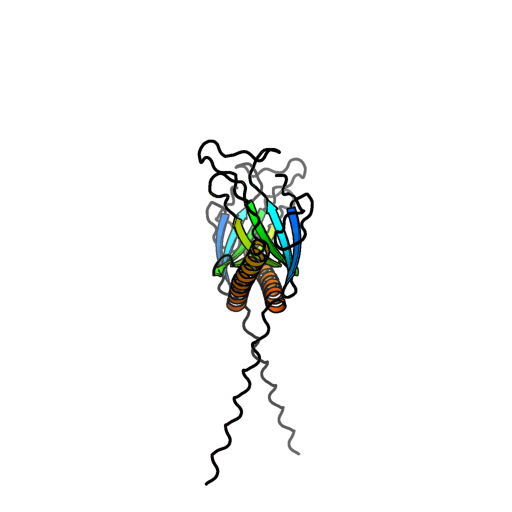 624 N N . VAL A 1 85 ? -0.121 36.062 3.137 1 87.62 85 VAL A N 1
ATOM 625 C CA . VAL A 1 85 ? -0.624 35.156 4.164 1 87.62 85 VAL A CA 1
ATOM 626 C C . VAL A 1 85 ? -0.028 35.531 5.52 1 87.62 85 VAL A C 1
ATOM 628 O O . VAL A 1 85 ? 1.176 35.781 5.629 1 87.62 85 VAL A O 1
ATOM 631 N N . VAL A 1 86 ? -0.965 35.719 6.5 1 85.5 86 VAL A N 1
ATOM 632 C CA . VAL A 1 86 ? -0.528 35.812 7.887 1 85.5 86 VAL A CA 1
ATOM 633 C C . VAL A 1 86 ? -0.381 34.406 8.484 1 85.5 86 VAL A C 1
ATOM 635 O O . VAL A 1 86 ? -1.314 33.625 8.438 1 85.5 86 VAL A O 1
ATOM 638 N N . PRO A 1 87 ? 0.839 34.219 8.992 1 88.06 87 PRO A N 1
ATOM 639 C CA . PRO A 1 87 ? 1.048 32.875 9.562 1 88.06 87 PRO A CA 1
ATOM 640 C C . PRO A 1 87 ? 0.036 32.531 10.656 1 88.06 87 PRO A C 1
ATOM 642 O O . PRO A 1 87 ? -0.328 33.406 11.453 1 88.06 87 PRO A O 1
ATOM 645 N N . ASP A 1 88 ? -0.502 31.375 10.594 1 90.56 88 ASP A N 1
ATOM 646 C CA . ASP A 1 88 ? -1.395 30.797 11.594 1 90.56 88 ASP A CA 1
ATOM 647 C C . ASP A 1 88 ? -0.639 29.859 12.531 1 90.56 88 ASP A C 1
ATOM 649 O O . ASP A 1 88 ? -0.262 28.75 12.133 1 90.56 88 ASP A O 1
ATOM 653 N N . PRO A 1 89 ? -0.461 30.266 13.828 1 92.44 89 PRO A N 1
ATOM 654 C CA . PRO A 1 89 ? 0.382 29.469 14.727 1 92.44 89 PRO A CA 1
ATOM 655 C C . PRO A 1 89 ? -0.241 28.125 15.094 1 92.44 89 PRO A C 1
ATOM 657 O O . PRO A 1 89 ? 0.428 27.266 15.672 1 92.44 89 PRO A O 1
ATOM 660 N N . THR A 1 90 ? -1.512 27.875 14.727 1 95.44 90 THR A N 1
ATOM 661 C CA . THR A 1 90 ? -2.156 26.609 15.055 1 95.44 90 THR A CA 1
ATOM 662 C C . THR A 1 90 ? -2.137 25.672 13.852 1 95.44 90 THR A C 1
ATOM 664 O O . THR A 1 90 ? -2.555 24.516 13.953 1 95.44 90 THR A O 1
ATOM 667 N N . SER A 1 91 ? -1.632 26.156 12.727 1 95.12 91 SER A N 1
ATOM 668 C CA . SER A 1 91 ? -1.765 25.406 11.477 1 95.12 91 SER A CA 1
ATOM 669 C C . SER A 1 91 ? -1.004 24.094 11.539 1 95.12 91 SER A C 1
ATOM 671 O O . SER A 1 91 ? -1.523 23.047 11.125 1 95.12 91 SER A O 1
ATOM 673 N N . VAL A 1 92 ? 0.208 24.141 12.062 1 95.75 92 VAL A N 1
ATOM 674 C CA . VAL A 1 92 ? 1.015 22.938 12.133 1 95.75 92 VAL A CA 1
ATOM 675 C C . VAL A 1 92 ? 0.342 21.922 13.055 1 95.75 92 VAL A C 1
ATOM 677 O O . VAL A 1 92 ? 0.203 20.75 12.695 1 95.75 92 VAL A O 1
ATOM 680 N N . GLN A 1 93 ? -0.097 22.375 14.172 1 96.69 93 GLN A N 1
ATOM 681 C CA . GLN A 1 93 ? -0.758 21.469 15.109 1 96.69 93 GLN A CA 1
ATOM 682 C C . GLN A 1 93 ? -2.01 20.859 14.492 1 96.69 93 GLN A C 1
ATOM 684 O O . GLN A 1 93 ? -2.283 19.672 14.68 1 96.69 93 GLN A O 1
ATOM 689 N N . ARG A 1 94 ? -2.795 21.609 13.805 1 98 94 ARG A N 1
ATOM 690 C CA . ARG A 1 94 ? -4 21.109 13.148 1 98 94 ARG A CA 1
ATOM 691 C C . ARG A 1 94 ? -3.654 20.094 12.055 1 98 94 ARG A C 1
ATOM 693 O O . ARG A 1 94 ? -4.34 19.094 11.898 1 98 94 ARG A O 1
ATOM 700 N N . ALA A 1 95 ? -2.604 20.375 11.336 1 98.25 95 ALA A N 1
ATOM 701 C CA . ALA A 1 95 ? -2.16 19.453 10.297 1 98.25 95 ALA A CA 1
ATOM 702 C C . ALA A 1 95 ? -1.702 18.125 10.906 1 98.25 95 ALA A C 1
ATOM 704 O O . ALA A 1 95 ? -2.025 17.062 10.383 1 98.25 95 ALA A O 1
ATOM 705 N N . VAL A 1 96 ? -0.954 18.219 11.961 1 98.38 96 VAL A N 1
ATOM 706 C CA . VAL A 1 96 ? -0.461 17.031 12.648 1 98.38 96 VAL A CA 1
ATOM 707 C C . VAL A 1 96 ? -1.638 16.219 13.188 1 98.38 96 VAL A C 1
ATOM 709 O O . VAL A 1 96 ? -1.688 15 13.023 1 98.38 96 VAL A O 1
ATOM 712 N N . THR A 1 97 ? -2.623 16.859 13.812 1 98.44 97 THR A N 1
ATOM 713 C CA . THR A 1 97 ? -3.814 16.203 14.32 1 98.44 97 THR A CA 1
ATOM 714 C C . THR A 1 97 ? -4.555 15.477 13.195 1 98.44 97 THR A C 1
ATOM 716 O O . THR A 1 97 ? -4.98 14.328 13.367 1 98.44 97 THR A O 1
ATOM 719 N N . ALA A 1 98 ? -4.664 16.109 12.094 1 98.69 98 ALA A N 1
ATOM 720 C CA . ALA A 1 98 ? -5.324 15.516 10.938 1 98.69 98 ALA A CA 1
ATOM 721 C C . ALA A 1 98 ? -4.559 14.289 10.445 1 98.69 98 ALA A C 1
ATOM 723 O O . ALA A 1 98 ? -5.16 13.273 10.102 1 98.69 98 ALA A O 1
ATOM 724 N N . ALA A 1 99 ? -3.26 14.414 10.359 1 98.75 99 ALA A N 1
ATOM 725 C CA . ALA A 1 99 ? -2.42 13.312 9.906 1 98.75 99 ALA A CA 1
ATOM 726 C C . ALA A 1 99 ? -2.578 12.094 10.812 1 98.75 99 ALA A C 1
ATOM 728 O O . ALA A 1 99 ? -2.688 10.961 10.328 1 98.75 99 ALA A O 1
ATOM 729 N N . LEU A 1 100 ? -2.566 12.32 12.086 1 98.62 100 LEU A N 1
ATOM 730 C CA . LEU A 1 100 ? -2.67 11.219 13.047 1 98.62 100 LEU A CA 1
ATOM 731 C C . LEU A 1 100 ? -4.062 10.602 13.016 1 98.62 100 LEU A C 1
ATOM 733 O O . LEU A 1 100 ? -4.207 9.383 13.172 1 98.62 100 LEU A O 1
ATOM 737 N N . ALA A 1 101 ? -5.09 11.414 12.82 1 98.44 101 ALA A N 1
ATOM 738 C CA . ALA A 1 101 ? -6.438 10.875 12.656 1 98.44 101 ALA A CA 1
ATOM 739 C C . ALA A 1 101 ? -6.535 10 11.414 1 98.44 101 ALA A C 1
ATOM 741 O O . ALA A 1 101 ? -7.145 8.93 11.445 1 98.44 101 ALA A O 1
ATOM 742 N N . ASP A 1 102 ? -5.977 10.523 10.32 1 98.62 102 ASP A N 1
ATOM 743 C CA . ASP A 1 102 ? -5.934 9.75 9.086 1 98.62 102 ASP A CA 1
ATOM 744 C C . ASP A 1 102 ? -5.188 8.438 9.289 1 98.62 102 ASP A C 1
ATOM 746 O O . ASP A 1 102 ? -5.637 7.383 8.828 1 98.62 102 ASP A O 1
ATOM 750 N N . PHE A 1 103 ? -4.035 8.492 9.953 1 98.56 103 PHE A N 1
ATOM 751 C CA . PHE A 1 103 ? -3.24 7.316 10.273 1 98.56 103 PHE A CA 1
ATOM 752 C C . PHE A 1 103 ? -4.078 6.281 11.016 1 98.56 103 PHE A C 1
ATOM 754 O O . PHE A 1 103 ? -4.07 5.098 10.664 1 98.56 103 PHE A O 1
ATOM 761 N N . GLU A 1 104 ? -4.738 6.727 12.008 1 98.25 104 GLU A N 1
ATOM 762 C CA . GLU A 1 104 ? -5.531 5.809 12.812 1 98.25 104 GLU A CA 1
ATOM 763 C C . GLU A 1 104 ? -6.652 5.176 11.992 1 98.25 104 GLU A C 1
ATOM 765 O O . GLU A 1 104 ? -6.938 3.984 12.141 1 98.25 104 GLU A O 1
ATOM 770 N N . THR A 1 105 ? -7.324 5.934 11.195 1 98.44 105 THR A N 1
ATOM 771 C CA . THR A 1 105 ? -8.383 5.402 10.344 1 98.44 105 THR A CA 1
ATOM 772 C C . THR A 1 105 ? -7.836 4.312 9.422 1 98.44 105 THR A C 1
ATOM 774 O O . THR A 1 105 ? -8.43 3.236 9.312 1 98.44 105 THR A O 1
ATOM 777 N N . ARG A 1 106 ? -6.715 4.59 8.789 1 98.44 106 ARG A N 1
ATOM 778 C CA . ARG A 1 106 ? -6.109 3.637 7.867 1 98.44 106 ARG A CA 1
ATOM 779 C C . ARG A 1 106 ? -5.609 2.4 8.602 1 98.44 106 ARG A C 1
ATOM 781 O O . ARG A 1 106 ? -5.738 1.279 8.102 1 98.44 106 ARG A O 1
ATOM 788 N N . ARG A 1 107 ? -5.016 2.639 9.742 1 98.31 107 ARG A N 1
ATOM 789 C CA . ARG A 1 107 ? -4.582 1.513 10.562 1 98.31 107 ARG A CA 1
ATOM 790 C C . ARG A 1 107 ? -5.754 0.599 10.898 1 98.31 107 ARG A C 1
ATOM 792 O O . ARG A 1 107 ? -5.645 -0.625 10.797 1 98.31 107 ARG A O 1
ATOM 799 N N . ALA A 1 108 ? -6.828 1.201 11.32 1 98.06 108 ALA A N 1
ATOM 800 C CA . ALA A 1 108 ? -8.008 0.428 11.711 1 98.06 108 ALA A CA 1
ATOM 801 C C . ALA A 1 108 ? -8.562 -0.356 10.523 1 98.06 108 ALA A C 1
ATOM 803 O O . ALA A 1 108 ? -8.953 -1.517 10.664 1 98.06 108 ALA A O 1
ATOM 804 N N . ASP A 1 109 ? -8.641 0.32 9.414 1 98.44 109 ASP A N 1
ATOM 805 C CA . ASP A 1 109 ? -9.109 -0.346 8.203 1 98.44 109 ASP A CA 1
ATOM 806 C C . ASP A 1 109 ? -8.219 -1.535 7.852 1 98.44 109 ASP A C 1
ATOM 808 O O . ASP A 1 109 ? -8.719 -2.607 7.5 1 98.44 109 ASP A O 1
ATOM 812 N N . CYS A 1 110 ? -6.922 -1.312 7.902 1 98.25 110 CYS A N 1
ATOM 813 C CA . CYS A 1 110 ? -5.961 -2.367 7.605 1 98.25 110 CYS A CA 1
ATOM 814 C C . CYS A 1 110 ? -6.09 -3.52 8.594 1 98.25 110 CYS A C 1
ATOM 816 O O . CYS A 1 110 ? -6.102 -4.688 8.195 1 98.25 110 CYS A O 1
ATOM 818 N N . ALA A 1 111 ? -6.188 -3.16 9.836 1 98.25 111 ALA A N 1
ATOM 819 C CA . ALA A 1 111 ? -6.336 -4.18 10.875 1 98.25 111 ALA A CA 1
ATOM 820 C C . ALA A 1 111 ? -7.598 -5.008 10.648 1 98.25 111 ALA A C 1
ATOM 822 O O . ALA A 1 111 ? -7.578 -6.23 10.812 1 98.25 111 ALA A O 1
ATOM 823 N N . ALA A 1 112 ? -8.656 -4.375 10.305 1 98.25 112 ALA A N 1
ATOM 824 C CA . ALA A 1 112 ? -9.906 -5.074 10.047 1 98.25 112 ALA A CA 1
ATOM 825 C C . ALA A 1 112 ? -9.773 -6.031 8.875 1 98.25 112 ALA A C 1
ATOM 827 O O . ALA A 1 112 ? -10.273 -7.156 8.914 1 98.25 112 ALA A O 1
ATOM 828 N N . LEU A 1 113 ? -9.133 -5.598 7.82 1 98.56 113 LEU A N 1
ATOM 829 C CA . LEU A 1 113 ? -8.922 -6.449 6.656 1 98.56 113 LEU A CA 1
ATOM 830 C C . LEU A 1 113 ? -8.07 -7.66 7.016 1 98.56 113 LEU A C 1
ATOM 832 O O . LEU A 1 113 ? -8.375 -8.781 6.613 1 98.56 113 LEU A O 1
ATOM 836 N N . CYS A 1 114 ? -7.004 -7.402 7.715 1 98.31 114 CYS A N 1
ATOM 837 C CA . CYS A 1 114 ? -6.148 -8.5 8.148 1 98.31 114 CYS A CA 1
ATOM 838 C C . CYS A 1 114 ? -6.938 -9.508 8.984 1 98.31 114 CYS A C 1
ATOM 840 O O . CYS A 1 114 ? -6.766 -10.719 8.82 1 98.31 114 CYS A O 1
ATOM 842 N N . ALA A 1 115 ? -7.738 -8.992 9.859 1 97.38 115 ALA A N 1
ATOM 843 C CA . ALA A 1 115 ? -8.539 -9.859 10.719 1 97.38 115 ALA A CA 1
ATOM 844 C C . ALA A 1 115 ? -9.523 -10.688 9.898 1 97.38 115 ALA A C 1
ATOM 846 O O . ALA A 1 115 ? -9.758 -11.859 10.203 1 97.38 115 ALA A O 1
ATOM 847 N N . ALA A 1 116 ? -10.086 -10.133 8.906 1 97.12 116 ALA A N 1
ATOM 848 C CA . ALA A 1 116 ? -11.078 -10.812 8.078 1 97.12 116 ALA A CA 1
ATOM 849 C C . ALA A 1 116 ? -10.469 -12.023 7.379 1 97.12 116 ALA A C 1
ATOM 851 O O . ALA A 1 116 ? -11.172 -12.992 7.078 1 97.12 116 ALA A O 1
ATOM 852 N N . TRP A 1 117 ? -9.18 -11.969 7.16 1 97.06 117 TRP A N 1
ATOM 853 C CA . TRP A 1 117 ? -8.547 -13.039 6.395 1 97.06 117 TRP A CA 1
ATOM 854 C C . TRP A 1 117 ? -7.574 -13.828 7.258 1 97.06 117 TRP A C 1
ATOM 856 O O . TRP A 1 117 ? -6.754 -14.594 6.742 1 97.06 117 TRP A O 1
ATOM 866 N N . ALA A 1 118 ? -7.582 -13.531 8.539 1 95.12 118 ALA A N 1
ATOM 867 C CA . ALA A 1 118 ? -6.742 -14.312 9.445 1 95.12 118 ALA A CA 1
ATOM 868 C C . ALA A 1 118 ? -7.141 -15.781 9.438 1 95.12 118 ALA A C 1
ATOM 870 O O . ALA A 1 118 ? -8.328 -16.109 9.406 1 95.12 118 ALA A O 1
ATOM 871 N N . PRO A 1 119 ? -6.156 -16.656 9.32 1 90.88 119 PRO A N 1
ATOM 872 C CA . PRO A 1 119 ? -6.504 -18.062 9.422 1 90.88 119 PRO A CA 1
ATOM 873 C C . PRO A 1 119 ? -7.25 -18.406 10.711 1 90.88 119 PRO A C 1
ATOM 875 O O . PRO A 1 119 ? -7.086 -17.703 11.719 1 90.88 119 PRO A O 1
ATOM 878 N N . PRO A 1 120 ? -8.125 -19.359 10.578 1 85.81 120 PRO A N 1
ATOM 879 C CA . PRO A 1 120 ? -8.836 -19.75 11.797 1 85.81 120 PRO A CA 1
ATOM 880 C C . PRO A 1 120 ? -7.895 -20.188 12.922 1 85.81 120 PRO A C 1
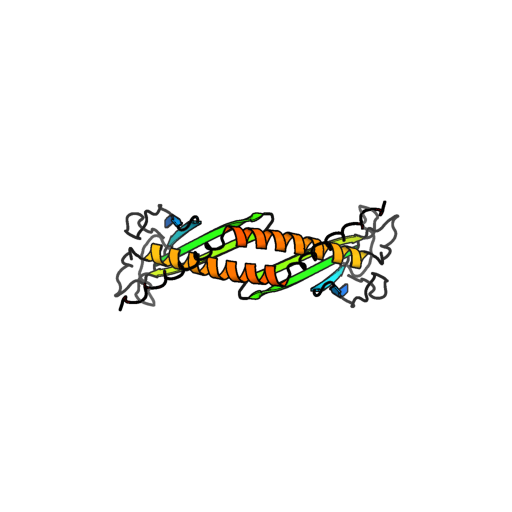ATOM 882 O O . PRO A 1 120 ? -6.84 -20.766 12.656 1 85.81 120 PRO A O 1
ATOM 885 N N . THR A 1 121 ? -8.055 -19.641 14.102 1 80.25 121 THR A N 1
ATOM 886 C CA . THR A 1 121 ? -7.262 -20.031 15.258 1 80.25 121 THR A CA 1
ATOM 887 C C . THR A 1 121 ? -7.273 -21.547 15.445 1 80.25 121 THR A C 1
ATOM 889 O O . THR A 1 121 ? -8.336 -22.172 15.414 1 80.25 121 THR A O 1
ATOM 892 N N . PRO A 1 122 ? -6.117 -22.094 15.273 1 75.56 122 PRO A N 1
ATOM 893 C CA . PRO A 1 122 ? -6.125 -23.547 15.469 1 75.56 122 PRO A CA 1
ATOM 894 C C . PRO A 1 122 ? -6.941 -23.969 16.688 1 75.56 122 PRO A C 1
ATOM 896 O O . PRO A 1 122 ? -6.898 -23.312 17.719 1 75.56 122 PRO A O 1
ATOM 899 N N . GLU A 1 123 ? -7.969 -24.594 16.422 1 68.81 123 GLU A N 1
ATOM 900 C CA . GLU A 1 123 ? -8.734 -25.125 17.547 1 68.81 123 GLU A CA 1
ATOM 901 C C . GLU A 1 123 ? -7.816 -25.75 18.594 1 68.81 123 GLU A C 1
ATOM 903 O O . GLU A 1 123 ? -6.844 -26.422 18.25 1 68.81 123 GLU A O 1
ATOM 908 N N . PRO A 1 124 ? -7.828 -25.141 19.797 1 69.19 124 PRO A N 1
ATOM 909 C CA . PRO A 1 124 ? -6.996 -25.766 20.828 1 69.19 124 PRO A CA 1
ATOM 910 C C . PRO A 1 124 ? -7.004 -27.281 20.766 1 69.19 124 PRO A C 1
ATOM 912 O O . PRO A 1 124 ? -8.047 -27.891 20.5 1 69.19 124 PRO A O 1
ATOM 915 N N . GLU A 1 125 ? -5.828 -27.719 20.328 1 68.31 125 GLU A N 1
ATOM 916 C CA . GLU A 1 125 ? -5.727 -29.188 20.344 1 68.31 125 GLU A CA 1
ATOM 917 C C . GLU A 1 125 ? -6.52 -29.781 21.5 1 68.31 125 GLU A C 1
ATOM 919 O O . GLU A 1 125 ? -6.473 -29.266 22.625 1 68.31 125 GLU A O 1
ATOM 924 N N . PRO A 1 126 ? -7.426 -30.5 21.141 1 70.19 126 PRO A N 1
ATOM 925 C CA . PRO A 1 126 ? -8.18 -31.109 22.234 1 70.19 126 PRO A CA 1
ATOM 926 C C . PRO A 1 126 ? -7.281 -31.594 23.359 1 70.19 126 PRO A C 1
ATOM 928 O O . PRO A 1 126 ? -6.191 -32.125 23.109 1 70.19 126 PRO A O 1
ATOM 931 N N . THR A 1 127 ? -7.418 -30.938 24.484 1 67 127 THR A N 1
ATOM 932 C CA . THR A 1 127 ? -6.703 -31.438 25.641 1 67 127 THR A CA 1
ATOM 933 C C . THR A 1 12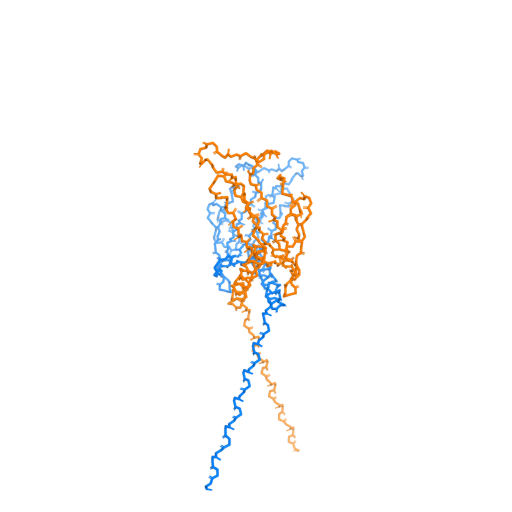7 ? -6.676 -32.969 25.656 1 67 127 THR A C 1
ATOM 935 O O . THR A 1 127 ? -7.715 -33.594 25.5 1 67 127 THR A O 1
ATOM 938 N N . PRO A 1 128 ? -5.543 -33.406 25.391 1 70.06 128 PRO A N 1
ATOM 939 C CA . PRO A 1 128 ? -5.516 -34.875 25.438 1 70.06 128 PRO A CA 1
ATOM 940 C C . PRO A 1 128 ? -6.328 -35.438 26.594 1 70.06 128 PRO A C 1
ATOM 942 O O . PRO A 1 128 ? -6.281 -34.906 27.719 1 70.06 128 PRO A O 1
ATOM 945 N N . THR A 1 129 ? -7.402 -36.031 26.297 1 68.12 129 THR A N 1
ATOM 946 C CA . THR A 1 129 ? -8.141 -36.719 27.344 1 68.12 129 THR A CA 1
ATOM 947 C C . THR A 1 129 ? -7.191 -37.5 28.25 1 68.12 129 THR A C 1
ATOM 949 O O . THR A 1 129 ? -6.355 -38.281 27.766 1 68.12 129 THR A O 1
ATOM 952 N N . PRO A 1 130 ? -7.047 -37.094 29.516 1 67.56 130 PRO A N 1
ATOM 953 C CA . PRO A 1 130 ? -6.148 -37.844 30.391 1 67.56 130 PRO A CA 1
ATOM 954 C C . PRO A 1 130 ? -6.344 -39.344 30.297 1 67.56 130 PRO A C 1
ATOM 956 O O . PRO A 1 130 ? -7.48 -39.812 30.203 1 67.56 130 PRO A O 1
ATOM 959 N N . GLU A 1 131 ? -5.348 -40.094 29.844 1 67.19 131 GLU A N 1
ATOM 960 C CA . GLU A 1 131 ? -5.41 -41.562 29.828 1 67.19 131 GLU A CA 1
ATOM 961 C C . GLU A 1 131 ? -5.922 -42.094 31.156 1 67.19 131 GLU A C 1
ATOM 963 O O . GLU A 1 131 ? -5.512 -41.625 32.219 1 67.19 131 GLU A O 1
ATOM 968 N N . PRO A 1 132 ? -7.023 -42.812 31.25 1 68.94 132 PRO A N 1
ATOM 969 C CA . PRO A 1 132 ? -7.492 -43.375 32.5 1 68.94 132 PRO A CA 1
ATOM 970 C C . PRO A 1 132 ? -6.395 -44.125 33.281 1 68.94 132 PRO A C 1
ATOM 972 O O . PRO A 1 132 ? -5.527 -44.75 32.656 1 68.94 132 PRO A O 1
ATOM 975 N N . GLU A 1 133 ? -6.031 -43.75 34.5 1 67.69 133 GLU A N 1
ATOM 976 C CA . GLU A 1 133 ? -5.055 -44.406 35.375 1 67.69 133 GLU A CA 1
ATOM 977 C C . GLU A 1 133 ? -5.293 -45.906 35.438 1 67.69 133 GLU A C 1
ATOM 979 O O . GLU A 1 133 ? -6.438 -46.375 35.5 1 67.69 133 GLU A O 1
ATOM 984 N N . PRO A 1 134 ? -4.383 -46.812 35.094 1 66.56 134 PRO A N 1
ATOM 985 C CA . PRO A 1 134 ? -4.574 -48.25 35.219 1 66.56 134 PRO A CA 1
ATOM 986 C C . PRO A 1 134 ? -5.16 -48.656 36.594 1 66.56 134 PRO A C 1
ATOM 988 O O . PRO A 1 134 ? -4.816 -48.062 37.594 1 66.56 134 PRO A O 1
ATOM 991 N N . ALA A 1 135 ? -6.348 -49.25 36.5 1 64.38 135 ALA A N 1
ATOM 992 C CA . ALA A 1 135 ? -6.848 -49.812 37.75 1 64.38 135 ALA A CA 1
ATOM 993 C C . ALA A 1 135 ? -5.793 -50.688 38.406 1 64.38 135 ALA A C 1
ATOM 995 O O . ALA A 1 135 ? -4.953 -51.281 37.75 1 64.38 135 ALA A O 1
ATOM 996 N N . PRO A 1 136 ? -5.883 -50.844 39.844 1 57.75 136 PRO A N 1
ATOM 997 C CA . PRO A 1 136 ? -4.969 -51.812 40.469 1 57.75 136 PRO A CA 1
ATOM 998 C C . PRO A 1 136 ? -5.258 -53.25 40.031 1 57.75 136 PRO A C 1
ATOM 1000 O O . PRO A 1 136 ? -6.395 -53.594 39.656 1 57.75 136 PRO A O 1
ATOM 1003 N N . MET B 1 1 ? 1.578 -13.992 -27.062 1 50.25 1 MET B N 1
ATOM 1004 C CA . MET B 1 1 ? 2.062 -15.266 -26.547 1 50.25 1 MET B CA 1
ATOM 1005 C C . MET B 1 1 ? 1.108 -16.391 -26.906 1 50.25 1 MET B C 1
ATOM 1007 O O . MET B 1 1 ? -0.11 -16.25 -26.812 1 50.25 1 MET B O 1
ATOM 1011 N N . ASN B 1 2 ? 1.563 -17.156 -27.844 1 59.5 2 ASN B N 1
ATOM 1012 C CA . ASN B 1 2 ? 0.651 -18.188 -28.312 1 59.5 2 ASN B CA 1
ATOM 1013 C C . ASN B 1 2 ? 0.587 -19.359 -27.328 1 59.5 2 ASN B C 1
ATOM 1015 O O . ASN B 1 2 ? 1.263 -20.375 -27.516 1 59.5 2 ASN B O 1
ATOM 1019 N N . ILE B 1 3 ? 0.252 -19.078 -26.031 1 65 3 ILE B N 1
ATOM 1020 C CA . ILE B 1 3 ? 0.03 -20.234 -25.188 1 65 3 ILE B CA 1
ATOM 1021 C C . ILE B 1 3 ? -1.225 -20.984 -25.656 1 65 3 ILE B C 1
ATOM 1023 O O . ILE B 1 3 ? -2.26 -20.359 -25.906 1 65 3 ILE B O 1
ATOM 1027 N N . ASP B 1 4 ? -0.977 -22.203 -26.125 1 70.25 4 ASP B N 1
ATOM 1028 C CA . ASP B 1 4 ? -2.115 -23.047 -26.5 1 70.25 4 ASP B CA 1
ATOM 1029 C C . ASP B 1 4 ? -2.982 -23.359 -25.281 1 70.25 4 ASP B C 1
ATOM 1031 O O . ASP B 1 4 ? -2.557 -24.094 -24.391 1 70.25 4 ASP B O 1
ATOM 1035 N N . PRO B 1 5 ? -4.164 -22.812 -25.219 1 73.44 5 PRO B N 1
ATOM 1036 C CA . PRO B 1 5 ? -5.016 -23 -24.031 1 73.44 5 PRO B CA 1
ATOM 1037 C C . PRO B 1 5 ? -5.426 -24.453 -23.828 1 73.44 5 PRO B C 1
ATOM 1039 O O . PRO B 1 5 ? -5.941 -24.812 -22.766 1 73.44 5 PRO B O 1
ATOM 1042 N N . THR B 1 6 ? -5.152 -25.281 -24.766 1 74.56 6 THR B N 1
ATOM 1043 C CA . THR B 1 6 ? -5.578 -26.672 -24.641 1 74.56 6 THR B CA 1
ATOM 1044 C C . THR B 1 6 ? -4.52 -27.516 -23.938 1 74.56 6 THR B C 1
ATOM 1046 O O . THR B 1 6 ? -4.766 -28.672 -23.578 1 74.56 6 THR B O 1
ATOM 1049 N N . GLU B 1 7 ? -3.434 -26.828 -23.703 1 77.06 7 GLU B N 1
ATOM 1050 C CA . GLU B 1 7 ? -2.359 -27.531 -23.016 1 77.06 7 GLU B CA 1
ATOM 1051 C C . GLU B 1 7 ? -2.674 -27.688 -21.531 1 77.06 7 GLU B C 1
ATOM 1053 O O . GLU B 1 7 ? -3.336 -26.844 -20.922 1 77.06 7 GLU B O 1
ATOM 1058 N N . PRO B 1 8 ? -2.268 -28.875 -21 1 82.19 8 PRO B N 1
ATOM 1059 C CA . PRO B 1 8 ? -2.627 -29.172 -19.625 1 82.19 8 PRO B CA 1
ATOM 1060 C C . PRO B 1 8 ? -1.771 -28.422 -18.609 1 82.19 8 PRO B C 1
ATOM 1062 O O . PRO B 1 8 ? -0.764 -28.938 -18.125 1 82.19 8 PRO B O 1
ATOM 1065 N N . TRP B 1 9 ? -2.104 -27.312 -18.234 1 84.19 9 TRP B N 1
ATOM 1066 C CA . TRP B 1 9 ? -1.399 -26.5 -17.25 1 84.19 9 TRP B CA 1
ATOM 1067 C C . TRP B 1 9 ? -1.965 -26.734 -15.859 1 84.19 9 TRP B C 1
ATOM 1069 O O . TRP B 1 9 ? -1.467 -26.172 -14.883 1 84.19 9 TRP B O 1
ATOM 1079 N N . GLY B 1 10 ? -2.92 -27.531 -15.711 1 85.69 10 GLY B N 1
ATOM 1080 C CA . GLY B 1 10 ? -3.564 -27.828 -14.438 1 85.69 10 GLY B CA 1
ATOM 1081 C C . GLY B 1 10 ? -4.914 -27.156 -14.281 1 85.69 10 GLY B C 1
ATOM 1082 O O . GLY B 1 10 ? -5.684 -27.5 -13.383 1 85.69 10 GLY B O 1
ATOM 1083 N N . VAL B 1 11 ? -5.133 -26.094 -15.086 1 89.06 11 VAL B N 1
ATOM 1084 C CA . VAL B 1 11 ? -6.418 -25.406 -15.133 1 89.06 11 VAL B CA 1
ATOM 1085 C C . VAL B 1 11 ? -6.719 -24.953 -16.562 1 89.06 11 VAL B C 1
ATOM 1087 O O . VAL B 1 11 ? -5.805 -24.828 -17.375 1 89.06 11 VAL B O 1
ATOM 1090 N N . ALA B 1 12 ? -8.055 -24.891 -16.875 1 88.69 12 ALA B N 1
ATOM 1091 C CA . ALA B 1 12 ? -8.422 -24.344 -18.172 1 88.69 12 ALA B CA 1
ATOM 1092 C C . ALA B 1 12 ? -8.062 -22.859 -18.266 1 88.69 12 ALA B C 1
ATOM 1094 O O . ALA B 1 12 ? -8.359 -22.078 -17.344 1 88.69 12 ALA B O 1
ATOM 1095 N N . ILE B 1 13 ? -7.305 -22.484 -19.328 1 90.06 13 ILE B N 1
ATOM 1096 C CA . ILE B 1 13 ? -6.93 -21.094 -19.531 1 90.06 13 ILE B CA 1
ATOM 1097 C C . ILE B 1 13 ? -7.594 -20.562 -20.797 1 90.06 13 ILE B C 1
ATOM 1099 O O . ILE B 1 13 ? -7.945 -21.328 -21.688 1 90.06 13 ILE B O 1
ATOM 1103 N N . ASP B 1 14 ? -7.762 -19.266 -20.828 1 89.56 14 ASP B N 1
ATOM 1104 C CA . ASP B 1 14 ? -8.328 -18.672 -22.031 1 89.56 14 ASP B CA 1
ATOM 1105 C C . ASP B 1 14 ? -7.234 -18.359 -23.062 1 89.56 14 ASP B C 1
ATOM 1107 O O . ASP B 1 14 ? -6.09 -18.797 -22.906 1 89.56 14 ASP B O 1
ATOM 1111 N N . TYR B 1 15 ? -7.602 -17.688 -24.141 1 86.69 15 TYR B N 1
ATOM 1112 C CA . TYR B 1 15 ? -6.691 -17.469 -25.25 1 86.69 15 TYR B CA 1
ATOM 1113 C C . TYR B 1 15 ? -5.574 -16.5 -24.875 1 86.69 15 TYR B C 1
ATOM 1115 O O . TYR B 1 15 ? -4.539 -16.453 -25.531 1 86.69 15 TYR B O 1
ATOM 1123 N N . ALA B 1 16 ? -5.852 -15.734 -23.781 1 87 16 ALA B N 1
ATOM 1124 C CA . ALA B 1 16 ? -4.84 -14.797 -23.312 1 87 16 ALA B CA 1
ATOM 1125 C C . ALA B 1 16 ? -3.982 -15.414 -22.219 1 87 16 ALA B C 1
ATOM 1127 O O . ALA B 1 16 ? -3.154 -14.734 -21.609 1 87 16 ALA B O 1
ATOM 1128 N N . GLY B 1 17 ? -4.184 -16.672 -21.938 1 90.69 17 GLY B N 1
ATOM 1129 C CA . GLY B 1 17 ? -3.408 -17.375 -20.922 1 90.69 17 GLY B CA 1
ATOM 1130 C C . GLY B 1 17 ? -3.871 -17.094 -19.516 1 90.69 17 GLY B C 1
ATOM 1131 O O . GLY B 1 17 ? -3.105 -17.25 -18.562 1 90.69 17 GLY B O 1
ATOM 1132 N N . ARG B 1 18 ? -5.102 -16.672 -19.406 1 94.44 18 ARG B N 1
ATOM 1133 C CA . ARG B 1 18 ? -5.605 -16.25 -18.094 1 94.44 18 ARG B CA 1
ATOM 1134 C C . ARG B 1 18 ? -6.566 -17.281 -17.531 1 94.44 18 ARG B C 1
ATOM 1136 O O . ARG B 1 18 ? -7.254 -17.984 -18.266 1 94.44 18 ARG B O 1
ATOM 1143 N N . ALA B 1 19 ? -6.531 -17.422 -16.203 1 94.69 19 ALA B N 1
ATOM 1144 C CA . ALA B 1 19 ? -7.504 -18.219 -15.461 1 94.69 19 ALA B CA 1
ATOM 1145 C C . ALA B 1 19 ? -7.746 -17.625 -14.07 1 94.69 19 ALA B C 1
ATOM 1147 O O . ALA B 1 19 ? -6.996 -16.766 -13.617 1 94.69 19 ALA B O 1
ATOM 1148 N N . ALA B 1 20 ? -8.891 -17.984 -13.492 1 96.31 20 ALA B N 1
ATOM 1149 C CA . ALA B 1 20 ? -9.164 -17.688 -12.086 1 96.31 20 ALA B CA 1
ATOM 1150 C C . ALA B 1 20 ? -9.453 -18.953 -11.297 1 96.31 20 ALA B C 1
ATOM 1152 O O . ALA B 1 20 ? -10.219 -19.812 -11.75 1 96.31 20 ALA B O 1
ATOM 1153 N N . VAL B 1 21 ? -8.773 -19.047 -10.242 1 95.69 21 VAL B N 1
ATOM 1154 C CA . VAL B 1 21 ? -8.938 -20.203 -9.367 1 95.69 21 VAL B CA 1
ATOM 1155 C C . VAL B 1 21 ? -9.43 -19.75 -7.996 1 95.69 21 VAL B C 1
ATOM 1157 O O . VAL B 1 21 ? -8.977 -18.734 -7.469 1 95.69 21 VAL B O 1
ATOM 1160 N N . THR B 1 22 ? -10.43 -20.484 -7.422 1 96.31 22 THR B N 1
ATOM 1161 C CA . THR B 1 22 ? -10.859 -20.234 -6.051 1 96.31 22 THR B CA 1
ATOM 1162 C C . THR B 1 22 ? -10.156 -21.188 -5.082 1 96.31 22 THR B C 1
ATOM 1164 O O . THR B 1 22 ? -10.211 -22.406 -5.258 1 96.31 22 THR B O 1
ATOM 1167 N N . GLU B 1 23 ? -9.438 -20.641 -4.199 1 95.81 23 GLU B N 1
ATOM 1168 C CA . GLU B 1 23 ? -8.695 -21.422 -3.215 1 95.81 23 GLU B CA 1
ATOM 1169 C C . GLU B 1 23 ? -8.719 -20.75 -1.846 1 95.81 23 GLU B C 1
ATOM 1171 O O . GLU B 1 23 ? -8.375 -19.562 -1.725 1 95.81 23 GLU B O 1
ATOM 1176 N N . ASP B 1 24 ? -9.125 -21.453 -0.778 1 93.12 24 ASP B N 1
ATOM 1177 C CA . ASP B 1 24 ? -9.172 -20.984 0.602 1 93.12 24 ASP B CA 1
ATOM 1178 C C . ASP B 1 24 ? -9.953 -19.672 0.707 1 93.12 24 ASP B C 1
ATOM 1180 O O . ASP B 1 24 ? -9.531 -18.75 1.404 1 93.12 24 ASP B O 1
ATOM 1184 N N . GLY B 1 25 ? -10.992 -19.609 -0.09 1 95 25 GLY B N 1
ATOM 1185 C CA . GLY B 1 25 ? -11.883 -18.469 -0.045 1 95 25 GLY B CA 1
ATOM 1186 C C . GLY B 1 25 ? -11.406 -17.312 -0.899 1 95 25 GLY B C 1
ATOM 1187 O O . GLY B 1 25 ? -12.094 -16.297 -1.021 1 95 25 GLY B O 1
ATOM 1188 N N . HIS B 1 26 ? -10.25 -17.469 -1.47 1 97.5 26 HIS B N 1
ATOM 1189 C CA . HIS B 1 26 ? -9.68 -16.438 -2.324 1 97.5 26 HIS B CA 1
ATOM 1190 C C . HIS B 1 26 ? -9.977 -16.703 -3.795 1 97.5 26 HIS B C 1
ATOM 1192 O O . HIS B 1 26 ? -10.031 -17.859 -4.215 1 97.5 26 HIS B O 1
ATOM 1198 N N . THR B 1 27 ? -10.25 -15.703 -4.523 1 98.06 27 THR B N 1
ATOM 1199 C CA . THR B 1 27 ? -10.109 -15.766 -5.977 1 98.06 27 THR B CA 1
ATOM 1200 C C . THR B 1 27 ? -8.695 -15.406 -6.402 1 98.06 27 THR B C 1
ATOM 1202 O O . THR B 1 27 ? -8.219 -14.297 -6.133 1 98.06 27 THR B O 1
ATOM 1205 N N . VAL B 1 28 ? -8.055 -16.328 -6.996 1 98.38 28 VAL B N 1
ATOM 1206 C CA . VAL B 1 28 ? -6.668 -16.141 -7.406 1 98.38 28 VAL B CA 1
ATOM 1207 C C . VAL B 1 28 ? -6.594 -16.016 -8.93 1 98.38 28 VAL B C 1
ATOM 1209 O O . VAL B 1 28 ? -7.047 -16.906 -9.648 1 98.38 28 VAL B O 1
ATOM 1212 N N . ASP B 1 29 ? -6.008 -14.883 -9.43 1 98.5 29 ASP B N 1
ATOM 1213 C CA . ASP B 1 29 ? -5.793 -14.688 -10.859 1 98.5 29 ASP B CA 1
ATOM 1214 C C . ASP B 1 29 ? -4.5 -15.352 -11.32 1 98.5 29 ASP B C 1
ATOM 1216 O O . ASP B 1 29 ? -3.441 -15.156 -10.719 1 98.5 29 ASP B O 1
ATOM 1220 N N . VAL B 1 30 ? -4.652 -16.109 -12.352 1 97.44 30 VAL B N 1
ATOM 1221 C CA . VAL B 1 30 ? -3.512 -16.859 -12.883 1 97.44 30 VAL B CA 1
ATOM 1222 C C . VAL B 1 30 ? -3.229 -16.406 -14.32 1 97.44 30 VAL B C 1
ATOM 1224 O O . VAL B 1 30 ? -4.156 -16.172 -15.094 1 97.44 30 VAL B O 1
ATOM 1227 N N . ARG B 1 31 ? -1.957 -16.281 -14.609 1 95.56 31 ARG B N 1
ATOM 1228 C CA . ARG B 1 31 ? -1.525 -16 -15.977 1 95.56 31 ARG B CA 1
ATOM 1229 C C . ARG B 1 31 ? -0.405 -16.953 -16.406 1 95.56 31 ARG B C 1
ATOM 1231 O O . ARG B 1 31 ? 0.542 -17.172 -15.648 1 95.56 31 ARG B O 1
ATOM 1238 N N . VAL B 1 32 ? -0.587 -17.531 -17.562 1 92.94 32 VAL B N 1
ATOM 1239 C CA . VAL B 1 32 ? 0.435 -18.344 -18.219 1 92.94 32 VAL B CA 1
ATOM 1240 C C . VAL B 1 32 ? 0.912 -17.656 -19.484 1 92.94 32 VAL B C 1
ATOM 1242 O O . VAL B 1 32 ? 0.115 -17.391 -20.391 1 92.94 32 VAL B O 1
ATOM 1245 N N . TYR B 1 33 ? 2.24 -17.375 -19.5 1 89.31 33 TYR B N 1
ATOM 1246 C CA . TYR B 1 33 ? 2.703 -16.625 -20.656 1 89.31 33 TYR B CA 1
ATOM 1247 C C . TYR B 1 33 ? 4.184 -16.875 -20.922 1 89.31 33 TYR B C 1
ATOM 1249 O O . TYR B 1 33 ? 4.891 -17.406 -20.047 1 89.31 33 TYR B O 1
ATOM 1257 N N . ASP B 1 34 ? 4.57 -16.641 -22.141 1 84.31 34 ASP B N 1
ATOM 1258 C CA . ASP B 1 34 ? 5.984 -16.688 -22.5 1 84.31 34 ASP B CA 1
ATOM 1259 C C . ASP B 1 34 ? 6.477 -15.297 -22.938 1 84.31 34 ASP B C 1
ATOM 1261 O O . ASP B 1 34 ? 5.672 -14.391 -23.156 1 84.31 34 ASP B O 1
ATOM 1265 N N . ASN B 1 35 ? 7.699 -14.922 -22.656 1 72.75 35 ASN B N 1
ATOM 1266 C CA . ASN B 1 35 ? 8.227 -13.602 -23 1 72.75 35 ASN B CA 1
ATOM 1267 C C . ASN B 1 35 ? 8.602 -13.523 -24.484 1 72.75 35 ASN B C 1
ATOM 1269 O O . ASN B 1 35 ? 9.422 -12.695 -24.875 1 72.75 35 ASN B O 1
ATOM 1273 N N . SER B 1 36 ? 8 -14.273 -25.219 1 65.62 36 SER B N 1
ATOM 1274 C CA . SER B 1 36 ? 8.375 -14.219 -26.625 1 65.62 36 SER B CA 1
ATOM 1275 C C . SER B 1 36 ? 7.648 -13.094 -27.359 1 65.62 36 SER B C 1
ATOM 1277 O O . SER B 1 36 ? 6.535 -12.719 -26.984 1 65.62 36 SER B O 1
ATOM 1279 N N . LEU B 1 37 ? 8.305 -12.102 -27.906 1 59.03 37 LEU B N 1
ATOM 1280 C CA . LEU B 1 37 ? 7.777 -10.945 -28.625 1 59.03 37 LEU B CA 1
ATOM 1281 C C . LEU B 1 37 ? 7.031 -11.383 -29.875 1 59.03 37 LEU B C 1
ATOM 1283 O O . LEU B 1 37 ? 6.297 -10.594 -30.469 1 59.03 37 LEU B O 1
ATOM 1287 N N . GLY B 1 38 ? 7.156 -12.57 -30.328 1 57.34 38 GLY B N 1
ATOM 1288 C CA . GLY B 1 38 ? 6.574 -12.906 -31.609 1 57.34 38 GLY B CA 1
ATOM 1289 C C . GLY B 1 38 ? 5.629 -14.094 -31.547 1 57.34 38 GLY B C 1
ATOM 1290 O O . GLY B 1 38 ? 5.445 -14.688 -30.484 1 57.34 38 GLY B O 1
ATOM 1291 N N . HIS B 1 39 ? 4.723 -14.18 -32.594 1 59.75 39 HIS B N 1
ATOM 1292 C CA . HIS B 1 39 ? 3.727 -15.227 -32.781 1 59.75 39 HIS B CA 1
ATOM 1293 C C . HIS B 1 39 ? 4.387 -16.594 -32.875 1 59.75 39 HIS B C 1
ATOM 1295 O O . HIS B 1 39 ? 3.781 -17.609 -32.5 1 59.75 39 HIS B O 1
ATOM 1301 N N . ALA B 1 40 ? 5.66 -16.531 -33.344 1 62.34 40 ALA B N 1
ATOM 1302 C CA . ALA B 1 40 ? 6.273 -17.828 -33.594 1 62.34 40 ALA B CA 1
ATOM 1303 C C . ALA B 1 40 ? 7.23 -18.219 -32.469 1 62.34 40 ALA B C 1
ATOM 1305 O O . ALA B 1 40 ? 8.023 -17.406 -32 1 62.34 40 ALA B O 1
ATOM 1306 N N . LEU B 1 41 ? 6.918 -19.359 -31.891 1 69.88 41 LEU B N 1
ATOM 1307 C CA . LEU B 1 41 ? 7.832 -19.984 -30.938 1 69.88 41 LEU B CA 1
ATOM 1308 C C . LEU B 1 41 ? 9.18 -20.281 -31.578 1 69.88 41 LEU B C 1
ATOM 1310 O O . LEU B 1 41 ? 9.242 -21.047 -32.562 1 69.88 41 LEU B O 1
ATOM 1314 N N . GLN B 1 42 ? 10.133 -19.406 -31.328 1 75.25 42 GLN B N 1
ATOM 1315 C CA . GLN B 1 42 ? 11.469 -19.641 -31.875 1 75.25 42 GLN B CA 1
ATOM 1316 C C . GLN B 1 42 ? 12.5 -19.797 -30.766 1 75.25 42 GLN B C 1
ATOM 1318 O O . GLN B 1 42 ? 12.352 -19.203 -29.688 1 75.25 42 GLN B O 1
ATOM 1323 N N . ARG B 1 43 ? 13.5 -20.594 -31.172 1 81.56 43 ARG B N 1
ATOM 1324 C CA . ARG B 1 43 ? 14.609 -20.781 -30.234 1 81.56 43 ARG B CA 1
ATOM 1325 C C . ARG B 1 43 ? 15.445 -19.516 -30.125 1 81.56 43 ARG B C 1
ATOM 1327 O O . ARG B 1 43 ? 15.641 -18.797 -31.109 1 81.56 43 ARG B O 1
ATOM 1334 N N . ASP B 1 44 ? 15.828 -19.219 -28.891 1 76.5 44 ASP B N 1
ATOM 1335 C CA . ASP B 1 44 ? 16.812 -18.156 -28.703 1 76.5 44 ASP B CA 1
ATOM 1336 C C . ASP B 1 44 ? 18.125 -18.484 -29.406 1 76.5 44 ASP B C 1
ATOM 1338 O O . ASP B 1 44 ? 18.719 -19.531 -29.156 1 76.5 44 ASP B O 1
ATOM 1342 N N . PRO B 1 45 ? 18.516 -17.641 -30.219 1 80.31 45 PRO B N 1
ATOM 1343 C CA . PRO B 1 45 ? 19.703 -17.969 -31 1 80.31 45 PRO B CA 1
ATOM 1344 C C . PRO B 1 45 ? 20.969 -18.047 -30.156 1 80.31 45 PRO B C 1
ATOM 1346 O O . PRO B 1 45 ? 21.938 -18.688 -30.547 1 80.31 45 PRO B O 1
ATOM 1349 N N . VAL B 1 46 ? 20.906 -17.359 -29.016 1 81.75 46 VAL B N 1
ATOM 1350 C CA . VAL B 1 46 ? 22.094 -17.328 -28.156 1 81.75 46 VAL B CA 1
ATOM 1351 C C . VAL B 1 46 ? 22.125 -18.562 -27.266 1 81.75 46 VAL B C 1
ATOM 1353 O O . VAL B 1 46 ? 23.141 -19.25 -27.188 1 81.75 46 VAL B O 1
ATOM 1356 N N . THR B 1 47 ? 21.078 -18.969 -26.703 1 78.69 47 THR B N 1
ATOM 1357 C CA . THR B 1 47 ? 21.047 -20.062 -25.734 1 78.69 47 THR B CA 1
ATOM 1358 C C . THR B 1 47 ? 20.656 -21.375 -26.391 1 78.69 47 THR B C 1
ATOM 1360 O O . THR B 1 47 ? 20.891 -22.453 -25.844 1 78.69 47 THR B O 1
ATOM 1363 N N . GLY B 1 48 ? 20.125 -21.188 -27.562 1 83.06 48 GLY B N 1
ATOM 1364 C CA . GLY B 1 48 ? 19.641 -22.359 -28.281 1 83.06 48 GLY B CA 1
ATOM 1365 C C . GLY B 1 48 ? 18.375 -22.953 -27.688 1 83.06 48 GLY B C 1
ATOM 1366 O O . GLY B 1 48 ? 17.953 -24.031 -28.078 1 83.06 48 GLY B O 1
ATOM 1367 N N . GLN B 1 49 ? 17.812 -22.234 -26.703 1 85.12 49 GLN B N 1
ATOM 1368 C CA . GLN B 1 49 ? 16.641 -22.766 -26.016 1 85.12 49 GLN B CA 1
ATOM 1369 C C . GLN B 1 49 ? 15.391 -21.969 -26.391 1 85.12 49 GLN B C 1
ATOM 1371 O O . GLN B 1 49 ? 15.477 -20.797 -26.766 1 85.12 49 GLN B O 1
ATOM 1376 N N . TYR B 1 50 ? 14.305 -22.766 -26.359 1 86.25 50 TYR B N 1
ATOM 1377 C CA . TYR B 1 50 ? 13.031 -22.062 -26.469 1 86.25 50 TYR B CA 1
ATOM 1378 C C . TYR B 1 50 ? 12.758 -21.234 -25.234 1 86.25 50 TYR B C 1
ATOM 1380 O O . TYR B 1 50 ? 13.297 -21.516 -24.156 1 86.25 50 TYR B O 1
ATOM 1388 N N . PRO B 1 51 ? 11.938 -20.203 -25.391 1 85.19 51 PRO B N 1
ATOM 1389 C CA . PRO B 1 51 ? 11.617 -19.375 -24.219 1 85.19 51 PRO B CA 1
ATOM 1390 C C . PRO B 1 51 ? 10.906 -20.156 -23.109 1 85.19 51 PRO B C 1
ATOM 1392 O O . PRO B 1 51 ? 10.148 -21.078 -23.406 1 85.19 51 PRO B O 1
ATOM 1395 N N . ALA B 1 52 ? 11.211 -19.719 -21.922 1 89.25 52 ALA B N 1
ATOM 1396 C CA . ALA B 1 52 ? 10.516 -20.297 -20.781 1 89.25 52 ALA B CA 1
ATOM 1397 C C . ALA B 1 52 ? 9.062 -19.812 -20.734 1 89.25 52 ALA B C 1
ATOM 1399 O O . ALA B 1 52 ? 8.703 -18.828 -21.359 1 89.25 52 ALA B O 1
ATOM 1400 N N . VAL B 1 53 ? 8.289 -20.641 -20.062 1 90.88 53 VAL B N 1
ATOM 1401 C CA . VAL B 1 53 ? 6.906 -20.25 -19.797 1 90.88 53 VAL B CA 1
ATOM 1402 C C . VAL B 1 53 ? 6.766 -19.828 -18.328 1 90.88 53 VAL B C 1
ATOM 1404 O O . VAL B 1 53 ? 7.285 -20.5 -17.438 1 90.88 53 VAL B O 1
ATOM 1407 N N . TYR B 1 54 ? 6.098 -18.672 -18.156 1 94.12 54 TYR B N 1
ATOM 1408 C CA . TYR B 1 54 ? 5.867 -18.109 -16.828 1 94.12 54 TYR B CA 1
ATOM 1409 C C . TYR B 1 54 ? 4.43 -18.359 -16.375 1 94.12 54 TYR B C 1
ATOM 1411 O O . TYR B 1 54 ? 3.488 -18.109 -17.125 1 94.12 54 TYR B O 1
ATOM 1419 N N . VAL B 1 55 ? 4.352 -18.875 -15.164 1 95.62 55 VAL B N 1
ATOM 1420 C CA . VAL B 1 55 ? 3.057 -19.047 -14.516 1 95.62 55 VAL B CA 1
ATOM 1421 C C . VAL B 1 55 ? 2.982 -18.172 -13.273 1 95.62 55 VAL B C 1
ATOM 1423 O O . VAL B 1 55 ? 3.682 -18.422 -12.289 1 95.62 55 VAL B O 1
ATOM 1426 N N . THR B 1 56 ? 2.139 -17.141 -13.367 1 97.38 56 THR B N 1
ATOM 1427 C CA . THR B 1 56 ? 2.008 -16.219 -12.242 1 97.38 56 THR B CA 1
ATOM 1428 C C . THR B 1 56 ? 0.63 -16.344 -11.602 1 97.38 56 THR B C 1
ATOM 1430 O O . THR B 1 56 ? -0.349 -16.672 -12.273 1 97.38 56 THR B O 1
ATOM 1433 N N . ALA B 1 57 ? 0.622 -16.188 -10.336 1 98.62 57 ALA B N 1
ATOM 1434 C CA . ALA B 1 57 ? -0.61 -16.156 -9.555 1 98.62 57 ALA B CA 1
ATOM 1435 C C . ALA B 1 57 ? -0.649 -14.93 -8.648 1 98.62 57 ALA B C 1
ATOM 1437 O O . ALA B 1 57 ? 0.367 -14.547 -8.062 1 98.62 57 ALA B O 1
ATOM 1438 N N . GLU B 1 58 ? -1.841 -14.266 -8.594 1 98.75 58 GLU B N 1
ATOM 1439 C CA . GLU B 1 58 ? -1.995 -13.078 -7.762 1 98.75 58 GLU B CA 1
ATOM 1440 C C . GLU B 1 58 ? -3.316 -13.102 -7 1 98.75 58 GLU B C 1
ATOM 1442 O O . GLU B 1 58 ? -4.355 -13.453 -7.562 1 98.75 58 GLU B O 1
ATOM 1447 N N . VAL B 1 59 ? -3.256 -12.766 -5.754 1 98.62 59 VAL B N 1
ATOM 1448 C CA . VAL B 1 59 ? -4.445 -12.602 -4.926 1 98.62 59 VAL B CA 1
ATOM 1449 C C . VAL B 1 59 ? -4.488 -11.18 -4.359 1 98.62 59 VAL B C 1
ATOM 1451 O O . VAL B 1 59 ? -3.461 -10.641 -3.943 1 98.62 59 VAL B O 1
ATOM 1454 N N . THR B 1 60 ? -5.613 -10.594 -4.488 1 98.5 60 THR B N 1
ATOM 1455 C CA . THR B 1 60 ? -5.832 -9.258 -3.953 1 98.5 60 THR B CA 1
ATOM 1456 C C . THR B 1 60 ? -7.125 -9.203 -3.146 1 98.5 60 THR B C 1
ATOM 1458 O O . THR B 1 60 ? -8.188 -9.586 -3.639 1 98.5 60 THR B O 1
ATOM 1461 N N . GLU B 1 61 ? -7.027 -8.812 -1.947 1 98.62 61 GLU B N 1
ATOM 1462 C CA . GLU B 1 61 ? -8.195 -8.57 -1.111 1 98.62 61 GLU B CA 1
ATOM 1463 C C . GLU B 1 61 ? -8.297 -7.098 -0.71 1 98.62 61 GLU B C 1
ATOM 1465 O O . GLU B 1 61 ? -7.324 -6.516 -0.225 1 98.62 61 GLU B O 1
ATOM 1470 N N . LYS B 1 62 ? -9.469 -6.574 -0.908 1 98.25 62 LYS B N 1
ATOM 1471 C CA . LYS B 1 62 ? -9.688 -5.16 -0.624 1 98.25 62 LYS B CA 1
ATOM 1472 C C . LYS B 1 62 ? -10.555 -4.977 0.619 1 98.25 62 LYS B C 1
ATOM 1474 O O . LYS B 1 62 ? -11.516 -5.723 0.827 1 98.25 62 LYS B O 1
ATOM 1479 N N . GLY B 1 63 ? -10.141 -4.078 1.444 1 97.62 63 GLY B N 1
ATOM 1480 C CA . GLY B 1 63 ? -10.922 -3.686 2.607 1 97.62 63 GLY B CA 1
ATOM 1481 C C . GLY B 1 63 ? -11.516 -2.295 2.486 1 97.62 63 GLY B C 1
ATOM 1482 O O . GLY B 1 63 ? -11.766 -1.815 1.379 1 97.62 63 GLY B O 1
ATOM 1483 N N . THR B 1 64 ? -11.922 -1.751 3.658 1 96.44 64 THR B N 1
ATOM 1484 C CA . THR B 1 64 ? -12.43 -0.386 3.697 1 96.44 64 THR B CA 1
ATOM 1485 C C . THR B 1 64 ? -11.32 0.618 3.404 1 96.44 64 THR B C 1
ATOM 1487 O O . THR B 1 64 ? -10.148 0.359 3.691 1 96.44 64 THR B O 1
ATOM 1490 N N . GLY B 1 65 ? -11.758 1.754 2.762 1 94.06 65 GLY B N 1
ATOM 1491 C CA . GLY B 1 65 ? -10.766 2.762 2.434 1 94.06 65 GLY B CA 1
ATOM 1492 C C . GLY B 1 65 ? -9.758 2.291 1.4 1 94.06 65 GLY B C 1
ATOM 1493 O O . GLY B 1 65 ? -10.133 1.791 0.339 1 94.06 65 GLY B O 1
ATOM 1494 N N . ASP B 1 66 ? -8.383 2.492 1.792 1 94.69 66 ASP B N 1
ATOM 1495 C CA . ASP B 1 66 ? -7.324 2.129 0.854 1 94.69 66 ASP B CA 1
ATOM 1496 C C . ASP B 1 66 ? -6.633 0.835 1.279 1 94.69 66 ASP B C 1
ATOM 1498 O O . ASP B 1 66 ? -5.555 0.506 0.776 1 94.69 66 ASP B O 1
ATOM 1502 N N . ALA B 1 67 ? -7.273 0.113 2.217 1 97.25 67 ALA B N 1
ATOM 1503 C CA . ALA B 1 67 ? -6.656 -1.117 2.707 1 97.25 67 ALA B CA 1
ATOM 1504 C C . ALA B 1 67 ? -6.684 -2.207 1.639 1 97.25 67 ALA B C 1
ATOM 1506 O O . ALA B 1 67 ? -7.734 -2.5 1.068 1 97.25 67 ALA B O 1
ATOM 1507 N N . VAL B 1 68 ? -5.559 -2.742 1.408 1 98.25 68 VAL B N 1
ATOM 1508 C CA . VAL B 1 68 ? -5.434 -3.795 0.406 1 98.25 68 VAL B CA 1
ATOM 1509 C C . VAL B 1 68 ? -4.375 -4.805 0.844 1 98.25 68 VAL B C 1
ATOM 1511 O O . VAL B 1 68 ? -3.311 -4.418 1.337 1 98.25 68 VAL B O 1
ATOM 1514 N N . LEU B 1 69 ? -4.645 -6.043 0.74 1 98.31 69 LEU B N 1
ATOM 1515 C CA . LEU B 1 69 ? -3.686 -7.129 0.923 1 98.31 69 LEU B CA 1
ATOM 1516 C C . LEU B 1 69 ? -3.471 -7.891 -0.381 1 98.31 69 LEU B C 1
ATOM 1518 O O . LEU B 1 69 ? -4.426 -8.156 -1.113 1 98.31 69 LEU B O 1
ATOM 1522 N N . ARG B 1 70 ? -2.193 -8.117 -0.652 1 98.38 70 ARG B N 1
ATOM 1523 C CA . ARG B 1 70 ? -1.873 -8.797 -1.904 1 98.38 70 ARG B CA 1
ATOM 1524 C C . ARG B 1 70 ? -0.899 -9.945 -1.67 1 98.38 70 ARG B C 1
ATOM 1526 O O . ARG B 1 70 ? -0.174 -9.953 -0.674 1 98.38 70 ARG B O 1
ATOM 1533 N N . GLY B 1 71 ? -0.895 -10.898 -2.449 1 98.75 71 GLY B N 1
ATOM 1534 C CA . GLY B 1 71 ? 0.063 -11.984 -2.555 1 98.75 71 GLY B CA 1
ATOM 1535 C C . GLY B 1 71 ? 0.339 -12.406 -3.986 1 98.75 71 GLY B C 1
ATOM 1536 O O . GLY B 1 71 ? -0.537 -12.297 -4.848 1 98.75 71 GLY B O 1
ATOM 1537 N N . SER B 1 72 ? 1.604 -12.836 -4.191 1 98.75 72 SER B N 1
ATOM 1538 C CA . SER B 1 72 ? 1.966 -13.242 -5.543 1 98.75 72 SER B CA 1
ATOM 1539 C C . SER B 1 72 ? 2.807 -14.516 -5.531 1 98.75 72 SER B C 1
ATOM 1541 O O . SER B 1 72 ? 3.473 -14.812 -4.539 1 98.75 72 SER B O 1
ATOM 1543 N N . GLY B 1 73 ? 2.672 -15.242 -6.555 1 98.81 73 GLY B N 1
ATOM 1544 C CA . GLY B 1 73 ? 3.453 -16.438 -6.812 1 98.81 73 GLY B CA 1
ATOM 1545 C C . GLY B 1 73 ? 3.938 -16.547 -8.242 1 98.81 73 GLY B C 1
ATOM 1546 O O . GLY B 1 73 ? 3.309 -16 -9.156 1 98.81 73 GLY B O 1
ATOM 1547 N N . LEU B 1 74 ? 5.094 -17.25 -8.406 1 98.5 74 LEU B N 1
ATOM 1548 C CA . LEU B 1 74 ? 5.703 -17.406 -9.719 1 98.5 74 LEU B CA 1
ATOM 1549 C C . LEU B 1 74 ? 6.355 -18.781 -9.859 1 98.5 74 LEU B C 1
ATOM 1551 O O . LEU B 1 74 ? 7.105 -19.203 -8.977 1 98.5 74 LEU B O 1
ATOM 1555 N N . ILE B 1 75 ? 5.988 -19.422 -10.938 1 97.56 75 ILE B N 1
ATOM 1556 C CA . ILE B 1 75 ? 6.645 -20.656 -11.367 1 97.56 75 ILE B CA 1
ATOM 1557 C C . ILE B 1 75 ? 7.188 -20.484 -12.781 1 97.56 75 ILE B C 1
ATOM 1559 O O . ILE B 1 75 ? 6.48 -20 -13.672 1 97.56 75 ILE B O 1
ATOM 1563 N N . ILE B 1 76 ? 8.398 -20.812 -12.969 1 95.06 76 ILE B N 1
ATOM 1564 C CA . ILE B 1 76 ? 9.008 -20.781 -14.289 1 95.06 76 ILE B CA 1
ATOM 1565 C C . ILE B 1 76 ? 9.195 -22.203 -14.812 1 95.06 76 ILE B C 1
ATOM 1567 O O . ILE B 1 76 ? 9.797 -23.047 -14.141 1 95.06 76 ILE B O 1
ATOM 1571 N N . VAL B 1 77 ? 8.594 -22.391 -15.906 1 92.81 77 VAL B N 1
ATOM 1572 C CA . VAL B 1 77 ? 8.758 -23.672 -16.594 1 92.81 77 VAL B CA 1
ATOM 1573 C C . VAL B 1 77 ? 9.75 -23.531 -17.734 1 92.81 77 VAL B C 1
ATOM 1575 O O . VAL B 1 77 ? 9.445 -22.891 -18.75 1 92.81 77 VAL B O 1
ATOM 1578 N N . ASP B 1 78 ? 10.852 -24.203 -17.594 1 90.62 78 ASP B N 1
ATOM 1579 C CA . ASP B 1 78 ? 11.945 -24.031 -18.547 1 90.62 78 ASP B CA 1
ATOM 1580 C C . ASP B 1 78 ? 11.836 -25.047 -19.688 1 90.62 78 ASP B C 1
ATOM 1582 O O . ASP B 1 78 ? 11.43 -26.188 -19.469 1 90.62 78 ASP B O 1
ATOM 1586 N N . ALA B 1 79 ? 12.188 -24.516 -20.859 1 87 79 ALA B N 1
ATOM 1587 C CA . ALA B 1 79 ? 12.406 -25.438 -21.969 1 87 79 ALA B CA 1
ATOM 1588 C C . ALA B 1 79 ? 13.711 -26.219 -21.797 1 87 79 ALA B C 1
ATOM 1590 O O . ALA B 1 79 ? 14.664 -25.703 -21.203 1 87 79 ALA B O 1
ATOM 1591 N N . ARG B 1 80 ? 13.68 -27.375 -22.203 1 84.06 80 ARG B N 1
ATOM 1592 C CA . ARG B 1 80 ? 14.883 -28.188 -22.062 1 84.06 80 ARG B CA 1
ATOM 1593 C C . ARG B 1 80 ? 15.219 -28.906 -23.375 1 84.06 80 ARG B C 1
ATOM 1595 O O . ARG B 1 80 ? 14.328 -29.203 -24.172 1 84.06 80 ARG B O 1
ATOM 1602 N N . ASP B 1 81 ? 16.531 -29.125 -23.562 1 86.5 81 ASP B N 1
ATOM 1603 C CA . ASP B 1 81 ? 17.094 -29.969 -24.625 1 86.5 81 ASP B CA 1
ATOM 1604 C C . ASP B 1 81 ? 16.672 -29.453 -26 1 86.5 81 ASP B C 1
ATOM 1606 O O . ASP B 1 81 ? 16.391 -30.234 -26.906 1 86.5 81 ASP B O 1
ATOM 1610 N N . GLY B 1 82 ? 16.484 -28.109 -26.109 1 80.88 82 GLY B N 1
ATOM 1611 C CA . GLY B 1 82 ? 16.188 -27.5 -27.391 1 80.88 82 GLY B CA 1
ATOM 1612 C C . GLY B 1 82 ? 14.75 -27.719 -27.828 1 80.88 82 GLY B C 1
ATOM 1613 O O . GLY B 1 82 ? 14.391 -27.422 -28.969 1 80.88 82 GLY B O 1
ATOM 1614 N N . ALA B 1 83 ? 13.992 -28.312 -27.016 1 86 83 ALA B N 1
ATOM 1615 C CA . ALA B 1 83 ? 12.57 -28.516 -27.297 1 86 83 ALA B CA 1
ATOM 1616 C C . ALA B 1 83 ? 11.711 -27.469 -26.578 1 86 83 ALA B C 1
ATOM 1618 O O . ALA B 1 83 ? 12.156 -26.859 -25.609 1 86 83 ALA B O 1
ATOM 1619 N N . PRO B 1 84 ? 10.516 -27.25 -27.203 1 83.44 84 PRO B N 1
ATOM 1620 C CA . PRO B 1 84 ? 9.594 -26.328 -26.531 1 83.44 84 PRO B CA 1
ATOM 1621 C C . PRO B 1 84 ? 9.219 -26.797 -25.125 1 83.44 84 PRO B C 1
ATOM 1623 O O . PRO B 1 84 ? 9.383 -27.984 -24.797 1 83.44 84 PRO B O 1
ATOM 1626 N N . VAL B 1 85 ? 8.734 -25.812 -24.359 1 87.81 85 VAL B N 1
ATOM 1627 C CA . VAL B 1 85 ? 8.336 -26.109 -22.984 1 87.81 85 VAL B CA 1
ATOM 1628 C C . VAL B 1 85 ? 7.23 -27.156 -22.984 1 87.81 85 VAL B C 1
ATOM 1630 O O . VAL B 1 85 ? 6.273 -27.062 -23.75 1 87.81 85 VAL B O 1
ATOM 1633 N N . VAL B 1 86 ? 7.488 -28.219 -22.188 1 85.88 86 VAL B N 1
ATOM 1634 C CA . VAL B 1 86 ? 6.414 -29.156 -21.891 1 85.88 86 VAL B CA 1
ATOM 1635 C C . VAL B 1 86 ? 5.594 -28.641 -20.703 1 85.88 86 VAL B C 1
ATOM 1637 O O . VAL B 1 86 ? 6.148 -28.344 -19.641 1 85.88 86 VAL B O 1
ATOM 1640 N N . PRO B 1 87 ? 4.301 -28.547 -21 1 88.25 87 PRO B N 1
ATOM 1641 C CA . PRO B 1 87 ? 3.469 -28.047 -19.906 1 88.25 87 PRO B CA 1
ATOM 1642 C C . PRO B 1 87 ? 3.592 -28.875 -18.641 1 88.25 87 PRO B C 1
ATOM 1644 O O . PRO B 1 87 ? 3.68 -30.109 -18.703 1 88.25 87 PRO B O 1
ATOM 1647 N N . ASP B 1 88 ? 3.738 -28.234 -17.531 1 90.75 88 ASP B N 1
ATOM 1648 C CA . ASP B 1 88 ? 3.744 -28.828 -16.203 1 90.75 88 ASP B CA 1
ATOM 1649 C C . ASP B 1 88 ? 2.381 -28.688 -15.523 1 90.75 88 ASP B C 1
ATOM 1651 O O . ASP B 1 88 ? 1.997 -27.594 -15.109 1 90.75 88 ASP B O 1
ATOM 1655 N N . PRO B 1 89 ? 1.639 -29.828 -15.352 1 92.5 89 PRO B N 1
ATOM 1656 C CA . PRO B 1 89 ? 0.266 -29.734 -14.852 1 92.5 89 PRO B CA 1
ATOM 1657 C C . PRO B 1 89 ? 0.202 -29.297 -13.391 1 92.5 89 PRO B C 1
ATOM 1659 O O . PRO B 1 89 ? -0.877 -28.984 -12.875 1 92.5 89 PRO B O 1
ATOM 1662 N N . THR B 1 90 ? 1.34 -29.219 -12.68 1 95.44 90 THR B N 1
ATOM 1663 C CA . THR B 1 90 ? 1.335 -28.812 -11.273 1 95.44 90 THR B CA 1
ATOM 1664 C C . THR B 1 90 ? 1.717 -27.344 -11.133 1 95.44 90 THR B C 1
ATOM 1666 O O . THR B 1 90 ? 1.679 -26.797 -10.031 1 95.44 90 THR B O 1
ATOM 1669 N N . SER B 1 91 ? 2.057 -26.719 -12.242 1 95.19 91 SER B N 1
ATOM 1670 C CA . SER B 1 91 ? 2.641 -25.391 -12.188 1 95.19 91 SER B CA 1
ATOM 1671 C C . SER B 1 91 ? 1.648 -24.375 -11.625 1 95.19 91 SER B C 1
ATOM 1673 O O . SER B 1 91 ? 2.004 -23.547 -10.773 1 95.19 91 SER B O 1
ATOM 1675 N N . VAL B 1 92 ? 0.417 -24.453 -12.086 1 95.88 92 VAL B N 1
ATOM 1676 C CA . VAL B 1 92 ? -0.591 -23.5 -11.625 1 95.88 92 VAL B CA 1
ATOM 1677 C C . VAL B 1 92 ? -0.83 -23.703 -10.133 1 95.88 92 VAL B C 1
ATOM 1679 O O . VAL B 1 92 ? -0.841 -22.719 -9.367 1 95.88 92 VAL B O 1
ATOM 1682 N N . GLN B 1 93 ? -0.972 -24.906 -9.727 1 96.69 93 GLN B N 1
ATOM 1683 C CA . GLN B 1 93 ? -1.197 -25.188 -8.312 1 96.69 93 GLN B CA 1
ATOM 1684 C C . GLN B 1 93 ? -0.031 -24.688 -7.465 1 96.69 93 GLN B C 1
ATOM 1686 O O . GLN B 1 93 ? -0.236 -24.125 -6.383 1 96.69 93 GLN B O 1
ATOM 1691 N N . ARG B 1 94 ? 1.171 -24.875 -7.875 1 98.06 94 ARG B N 1
ATOM 1692 C CA . ARG B 1 94 ? 2.35 -24.422 -7.148 1 98.06 94 ARG B CA 1
ATOM 1693 C C . ARG B 1 94 ? 2.393 -22.891 -7.086 1 98.06 94 ARG B C 1
ATOM 1695 O O . ARG B 1 94 ? 2.748 -22.312 -6.059 1 98.06 94 ARG B O 1
ATOM 1702 N N . ALA B 1 95 ? 2.029 -22.266 -8.172 1 98.25 95 ALA B N 1
ATOM 1703 C CA . ALA B 1 95 ? 1.986 -20.812 -8.203 1 98.25 95 ALA B CA 1
ATOM 1704 C C . ALA B 1 95 ? 0.936 -20.266 -7.234 1 98.25 95 ALA B C 1
ATOM 1706 O O . ALA B 1 95 ? 1.183 -19.297 -6.516 1 98.25 95 ALA B O 1
ATOM 1707 N N . VAL B 1 96 ? -0.197 -20.891 -7.246 1 98.38 96 VAL B N 1
ATOM 1708 C CA . VAL B 1 96 ? -1.285 -20.484 -6.359 1 98.38 96 VAL B CA 1
ATOM 1709 C C . VAL B 1 96 ? -0.863 -20.672 -4.902 1 98.38 96 VAL B C 1
ATOM 1711 O O . VAL B 1 96 ? -1.065 -19.781 -4.07 1 98.38 96 VAL B O 1
ATOM 1714 N N . THR B 1 97 ? -0.239 -21.797 -4.574 1 98.44 97 THR B N 1
ATOM 1715 C CA . THR B 1 97 ? 0.252 -22.062 -3.225 1 98.44 97 THR B CA 1
ATOM 1716 C C . THR B 1 97 ? 1.252 -20.984 -2.797 1 98.44 97 THR B C 1
ATOM 1718 O O . THR B 1 97 ? 1.188 -20.484 -1.671 1 98.44 97 THR B O 1
ATOM 1721 N N . ALA B 1 98 ? 2.105 -20.625 -3.674 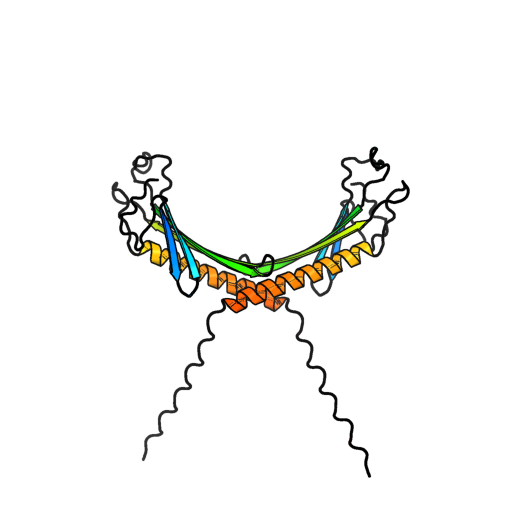1 98.69 98 ALA B N 1
ATOM 1722 C CA . ALA B 1 98 ? 3.096 -19.594 -3.391 1 98.69 98 ALA B CA 1
ATOM 1723 C C . ALA B 1 98 ? 2.424 -18.25 -3.145 1 98.69 98 ALA B C 1
ATOM 1725 O O . ALA B 1 98 ? 2.812 -17.5 -2.238 1 98.69 98 ALA B O 1
ATOM 1726 N N . ALA B 1 99 ? 1.474 -17.922 -3.977 1 98.75 99 ALA B N 1
ATOM 1727 C CA . ALA B 1 99 ? 0.751 -16.656 -3.84 1 98.75 99 ALA B CA 1
ATOM 1728 C C . ALA B 1 99 ? 0.055 -16.562 -2.486 1 98.75 99 ALA B C 1
ATOM 1730 O O . ALA B 1 99 ? 0.094 -15.523 -1.829 1 98.75 99 ALA B O 1
ATOM 1731 N N . LEU B 1 100 ? -0.582 -17.609 -2.084 1 98.62 100 LEU B N 1
ATOM 1732 C CA . LEU B 1 100 ? -1.318 -17.625 -0.824 1 98.62 100 LEU B CA 1
ATOM 1733 C C . LEU B 1 100 ? -0.364 -17.578 0.364 1 98.62 100 LEU B C 1
ATOM 1735 O O . LEU B 1 100 ? -0.664 -16.953 1.384 1 98.62 100 LEU B O 1
ATOM 1739 N N . ALA B 1 101 ? 0.78 -18.234 0.256 1 98.5 101 ALA B N 1
ATOM 1740 C CA . ALA B 1 101 ? 1.795 -18.141 1.303 1 98.5 101 ALA B CA 1
ATOM 1741 C C . ALA B 1 101 ? 2.311 -16.703 1.438 1 98.5 101 ALA B C 1
ATOM 1743 O O . ALA B 1 101 ? 2.486 -16.203 2.553 1 98.5 101 ALA B O 1
ATOM 1744 N N . ASP B 1 102 ? 2.604 -16.125 0.28 1 98.62 102 ASP B N 1
ATOM 1745 C CA . ASP B 1 102 ? 3.029 -14.734 0.266 1 98.62 102 ASP B CA 1
ATOM 1746 C C . ASP B 1 102 ? 1.969 -13.828 0.888 1 98.62 102 ASP B C 1
ATOM 1748 O O . ASP B 1 102 ? 2.289 -12.945 1.688 1 98.62 102 ASP B O 1
ATOM 1752 N N . PHE B 1 103 ? 0.701 -14.039 0.521 1 98.56 103 PHE B N 1
ATOM 1753 C CA . PHE B 1 103 ? -0.426 -13.297 1.074 1 98.56 103 PHE B CA 1
ATOM 1754 C C . PHE B 1 103 ? -0.441 -13.391 2.596 1 98.56 103 PHE B C 1
ATOM 1756 O O . PHE B 1 103 ? -0.576 -12.375 3.283 1 98.56 103 PHE B O 1
ATOM 1763 N N . GLU B 1 104 ? -0.332 -14.547 3.057 1 98.25 104 GLU B N 1
ATOM 1764 C CA . GLU B 1 104 ? -0.392 -14.75 4.5 1 98.25 104 GLU B CA 1
ATOM 1765 C C . GLU B 1 104 ? 0.773 -14.062 5.203 1 98.25 104 GLU B C 1
ATOM 1767 O O . GLU B 1 104 ? 0.601 -13.484 6.277 1 98.25 104 GLU B O 1
ATOM 1772 N N . THR B 1 105 ? 1.941 -14.164 4.68 1 98.44 105 THR B N 1
ATOM 1773 C CA . THR B 1 105 ? 3.104 -13.5 5.258 1 98.44 105 THR B CA 1
ATOM 1774 C C . THR B 1 105 ? 2.875 -11.992 5.344 1 98.44 105 THR B C 1
ATOM 1776 O O . THR B 1 105 ? 3.119 -11.383 6.387 1 98.44 105 THR B O 1
ATOM 1779 N N . ARG B 1 106 ? 2.404 -11.414 4.258 1 98.44 106 ARG B N 1
ATOM 1780 C CA . ARG B 1 106 ? 2.166 -9.977 4.207 1 98.44 106 ARG B CA 1
ATOM 1781 C C . ARG B 1 106 ? 1.035 -9.57 5.145 1 98.44 106 ARG B C 1
ATOM 1783 O O . ARG B 1 106 ? 1.104 -8.531 5.801 1 98.44 106 ARG B O 1
ATOM 1790 N N . ARG B 1 107 ? 0.005 -10.375 5.164 1 98.31 107 ARG B N 1
ATOM 1791 C CA . ARG B 1 107 ? -1.09 -10.125 6.094 1 98.31 107 ARG B CA 1
ATOM 1792 C C . ARG B 1 107 ? -0.588 -10.094 7.535 1 98.31 107 ARG B C 1
ATOM 1794 O O . ARG B 1 107 ? -0.952 -9.203 8.305 1 98.31 107 ARG B O 1
ATOM 1801 N N . ALA B 1 108 ? 0.201 -11.07 7.855 1 98.06 108 ALA B N 1
ATOM 1802 C CA . ALA B 1 108 ? 0.721 -11.172 9.219 1 98.06 108 ALA B CA 1
ATOM 1803 C C . ALA B 1 108 ? 1.595 -9.969 9.562 1 98.06 108 ALA B C 1
ATOM 1805 O O . ALA B 1 108 ? 1.519 -9.43 10.672 1 98.06 108 ALA B O 1
ATOM 1806 N N . ASP B 1 109 ? 2.434 -9.633 8.633 1 98.44 109 ASP B N 1
ATOM 1807 C CA . ASP B 1 109 ? 3.285 -8.461 8.836 1 98.44 109 ASP B CA 1
ATOM 1808 C C . ASP B 1 109 ? 2.449 -7.203 9.055 1 98.44 109 ASP B C 1
ATOM 1810 O O . ASP B 1 109 ? 2.75 -6.398 9.938 1 98.44 109 ASP B O 1
ATOM 1814 N N . CYS B 1 110 ? 1.436 -7.023 8.227 1 98.25 110 CYS B N 1
ATOM 1815 C CA . CYS B 1 110 ? 0.548 -5.871 8.344 1 98.25 110 CYS B CA 1
ATOM 1816 C C . CYS B 1 110 ? -0.188 -5.879 9.672 1 98.25 110 CYS B C 1
ATOM 1818 O O . CYS B 1 110 ? -0.279 -4.848 10.344 1 98.25 110 CYS B O 1
ATOM 1820 N N . ALA B 1 111 ? -0.681 -7.035 10 1 98.25 111 ALA B N 1
ATOM 1821 C CA . ALA B 1 111 ? -1.395 -7.168 11.266 1 98.25 111 ALA B CA 1
ATOM 1822 C C . ALA B 1 111 ? -0.492 -6.812 12.445 1 98.25 111 ALA B C 1
ATOM 1824 O O . ALA B 1 111 ? -0.922 -6.141 13.383 1 98.25 111 ALA B O 1
ATOM 1825 N N . ALA B 1 112 ? 0.709 -7.254 12.406 1 98.25 112 ALA B N 1
ATOM 1826 C CA . ALA B 1 112 ? 1.663 -6.961 13.469 1 98.25 112 ALA B CA 1
ATOM 1827 C C . ALA B 1 112 ? 1.934 -5.461 13.57 1 98.25 112 ALA B C 1
ATOM 1829 O O . ALA B 1 112 ? 2.014 -4.91 14.672 1 98.25 112 ALA B O 1
ATOM 1830 N N . LEU B 1 113 ? 2.102 -4.824 12.453 1 98.56 113 LEU B N 1
ATOM 1831 C CA . LEU B 1 113 ? 2.336 -3.385 12.43 1 98.56 113 LEU B CA 1
ATOM 1832 C C . LEU B 1 113 ? 1.137 -2.633 13 1 98.56 113 LEU B C 1
ATOM 1834 O O . LEU B 1 113 ? 1.3 -1.706 13.797 1 98.56 113 LEU B O 1
ATOM 1838 N N . CYS B 1 114 ? -0.017 -3.008 12.555 1 98.31 114 CYS B N 1
ATOM 1839 C CA . CYS B 1 114 ? -1.228 -2.381 13.07 1 98.31 114 CYS B CA 1
ATOM 1840 C C . CYS B 1 114 ? -1.321 -2.545 14.586 1 98.31 114 CYS B C 1
ATOM 1842 O O . CYS B 1 114 ? -1.699 -1.608 15.289 1 98.31 114 CYS B O 1
ATOM 1844 N N . ALA B 1 115 ? -1.017 -3.719 15.023 1 97.38 115 ALA B N 1
ATOM 1845 C CA . ALA B 1 115 ? -1.081 -4 16.453 1 97.38 115 ALA B CA 1
ATOM 1846 C C . ALA B 1 115 ? -0.077 -3.148 17.234 1 97.38 115 ALA B C 1
ATOM 1848 O O . ALA B 1 115 ? -0.369 -2.678 18.328 1 97.38 115 ALA B O 1
ATOM 1849 N N . ALA B 1 116 ? 1.056 -2.947 16.703 1 97.06 116 ALA B N 1
ATOM 1850 C CA . ALA B 1 116 ? 2.113 -2.184 17.359 1 97.06 116 ALA B CA 1
ATOM 1851 C C . ALA B 1 116 ? 1.683 -0.739 17.594 1 97.06 116 ALA B C 1
ATOM 1853 O O . ALA B 1 116 ? 2.15 -0.09 18.531 1 97.06 116 ALA B O 1
ATOM 1854 N N . TRP B 1 117 ? 0.784 -0.265 16.766 1 97 117 TRP B N 1
ATOM 1855 C CA . TRP B 1 117 ? 0.411 1.143 16.844 1 97 117 TRP B CA 1
ATOM 1856 C C . TRP B 1 117 ? -1.048 1.294 17.266 1 97 117 TRP B C 1
ATOM 1858 O O . TRP B 1 117 ? -1.629 2.373 17.141 1 97 117 TRP B O 1
ATOM 1868 N N . ALA B 1 118 ? -1.652 0.191 17.625 1 95 118 ALA B N 1
ATOM 1869 C CA . ALA B 1 118 ? -3.021 0.268 18.141 1 95 118 ALA B CA 1
ATOM 1870 C C . ALA B 1 118 ? -3.098 1.129 19.391 1 95 118 ALA B C 1
ATOM 1872 O O . ALA B 1 118 ? -2.225 1.051 20.266 1 95 118 ALA B O 1
ATOM 1873 N N . PRO B 1 119 ? -4.066 2.041 19.406 1 90.81 119 PRO B N 1
ATOM 1874 C CA . PRO B 1 119 ? -4.23 2.805 20.656 1 90.81 119 PRO B CA 1
ATOM 1875 C C . PRO B 1 119 ? -4.406 1.912 21.875 1 90.81 119 PRO B C 1
ATOM 1877 O O . PRO B 1 119 ? -4.887 0.782 21.766 1 90.81 119 PRO B O 1
ATOM 1880 N N . PRO B 1 120 ? -3.906 2.396 22.969 1 85.94 120 PRO B N 1
ATOM 1881 C CA . PRO B 1 120 ? -4.09 1.6 24.188 1 85.94 120 PRO B CA 1
ATOM 1882 C C . PRO B 1 120 ? -5.559 1.32 24.484 1 85.94 120 PRO B C 1
ATOM 1884 O O . PRO B 1 120 ? -6.422 2.154 24.203 1 85.94 120 PRO B O 1
ATOM 1887 N N . THR B 1 121 ? -5.891 0.076 24.719 1 80.31 121 THR B N 1
ATOM 1888 C CA . THR B 1 121 ? -7.25 -0.301 25.078 1 80.31 121 THR B CA 1
ATOM 1889 C C . THR B 1 121 ? -7.75 0.558 26.234 1 80.31 121 THR B C 1
ATOM 1891 O O . THR B 1 121 ? -7.055 0.728 27.25 1 80.31 121 THR B O 1
ATOM 1894 N N . PRO B 1 122 ? -8.75 1.321 25.922 1 75.38 122 PRO B N 1
ATOM 1895 C CA . PRO B 1 122 ? -9.242 2.131 27.047 1 75.38 122 PRO B CA 1
ATOM 1896 C C . PRO B 1 122 ? -9.336 1.343 28.344 1 75.38 122 PRO B C 1
ATOM 1898 O O . PRO B 1 122 ? -9.734 0.174 28.328 1 75.38 122 PRO B O 1
ATOM 1901 N N . GLU B 1 123 ? -8.523 1.671 29.203 1 68.25 123 GLU B N 1
ATOM 1902 C CA . GLU B 1 123 ? -8.641 1.036 30.516 1 68.25 123 GLU B CA 1
ATOM 1903 C C . GLU B 1 123 ? -10.102 0.933 30.953 1 68.25 123 GLU B C 1
ATOM 1905 O O . GLU B 1 123 ? -10.883 1.865 30.75 1 68.25 123 GLU B O 1
ATOM 1910 N N . PRO B 1 124 ? -10.57 -0.317 31.094 1 68.5 124 PRO B N 1
ATOM 1911 C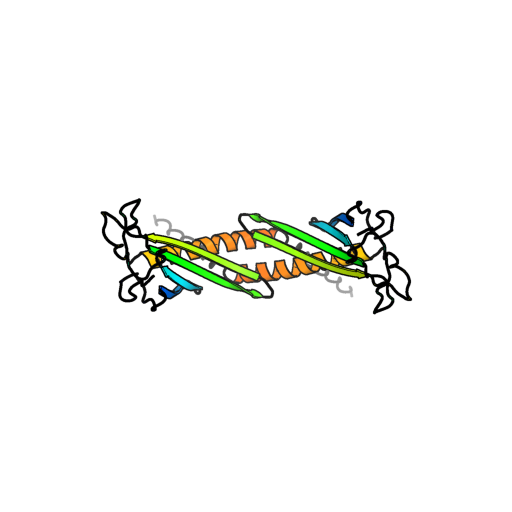 CA . PRO B 1 124 ? -11.953 -0.435 31.562 1 68.5 124 PRO B CA 1
ATOM 1912 C C . PRO B 1 124 ? -12.312 0.613 32.625 1 68.5 124 PRO B C 1
ATOM 1914 O O . PRO B 1 124 ? -11.484 0.933 33.469 1 68.5 124 PRO B O 1
ATOM 1917 N N . GLU B 1 125 ? -13.125 1.534 32.094 1 68 125 GLU B N 1
ATOM 1918 C CA . GLU B 1 125 ? -13.602 2.502 33.062 1 68 125 GLU B CA 1
ATOM 1919 C C . GLU B 1 125 ? -13.742 1.866 34.438 1 68 125 GLU B C 1
ATOM 1921 O O . GLU B 1 125 ? -14.25 0.749 34.562 1 68 125 GLU B O 1
ATOM 1926 N N . PRO B 1 126 ? -12.992 2.354 35.281 1 69.75 126 PRO B N 1
ATOM 1927 C CA . PRO B 1 126 ? -13.133 1.771 36.625 1 69.75 126 PRO B CA 1
ATOM 1928 C C . PRO B 1 126 ? -14.594 1.538 37 1 69.75 126 PRO B C 1
ATOM 1930 O O . PRO B 1 126 ? -15.461 2.348 36.688 1 69.75 126 PRO B O 1
ATOM 1933 N N . THR B 1 127 ? -14.914 0.289 37.125 1 67 127 THR B N 1
ATOM 1934 C CA . THR B 1 127 ? -16.25 -0.016 37.625 1 67 127 THR B CA 1
ATOM 1935 C C . THR B 1 127 ? -16.656 0.992 38.688 1 67 127 THR B C 1
ATOM 1937 O O . THR B 1 127 ? -15.906 1.253 39.625 1 67 127 THR B O 1
ATOM 1940 N N . PRO B 1 128 ? -17.531 1.786 38.281 1 69.5 128 PRO B N 1
ATOM 1941 C CA . PRO B 1 128 ? -17.953 2.73 39.312 1 69.5 128 PRO B CA 1
ATOM 1942 C C . PRO B 1 128 ? -18.078 2.076 40.688 1 69.5 128 PRO B C 1
ATOM 1944 O O . PRO B 1 128 ? -18.594 0.963 40.812 1 69.5 128 PRO B O 1
ATOM 1947 N N . THR B 1 129 ? -17.188 2.404 41.562 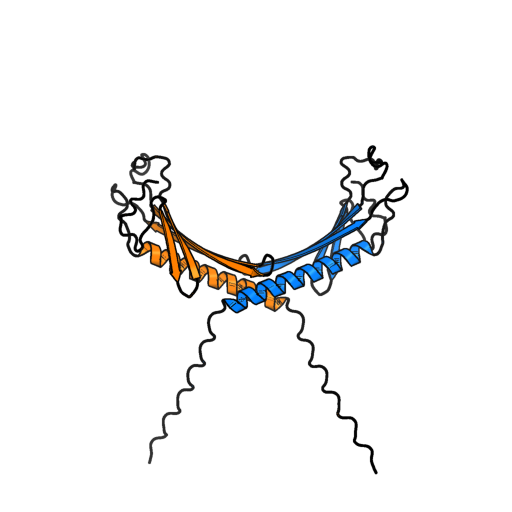1 68.12 129 THR B N 1
ATOM 1948 C CA . THR B 1 129 ? -17.359 1.919 42.938 1 68.12 129 THR B CA 1
ATOM 1949 C C . THR B 1 129 ? -18.797 2.049 43.375 1 68.12 129 THR B C 1
ATOM 1951 O O . THR B 1 129 ? -19.406 3.117 43.25 1 68.12 129 THR B O 1
ATOM 1954 N N . PRO B 1 130 ? -19.5 0.939 43.594 1 67.56 130 PRO B N 1
ATOM 1955 C CA . PRO B 1 130 ? -20.891 1.045 44.031 1 67.56 130 PRO B CA 1
ATOM 1956 C C . PRO B 1 130 ? -21.078 2.068 45.156 1 67.56 130 PRO B C 1
ATOM 1958 O O . PRO B 1 130 ? -20.25 2.146 46.062 1 67.56 130 PRO B O 1
ATOM 1961 N N . GLU B 1 131 ? -21.828 3.119 44.938 1 66.75 131 GLU B N 1
ATOM 1962 C CA . GLU B 1 131 ? -22.156 4.086 45.969 1 66.75 131 GLU B CA 1
ATOM 1963 C C . GLU B 1 131 ? -22.609 3.391 47.25 1 66.75 131 GLU B C 1
ATOM 1965 O O . GLU B 1 131 ? -23.391 2.441 47.188 1 66.75 131 GLU B O 1
ATOM 1970 N N . PRO B 1 132 ? -21.969 3.553 48.375 1 68.5 132 PRO B N 1
ATOM 1971 C CA . PRO B 1 132 ? -22.422 2.908 49.625 1 68.5 132 PRO B CA 1
ATOM 1972 C C . PRO B 1 132 ? -23.906 3.152 49.906 1 68.5 132 PRO B C 1
ATOM 1974 O O . PRO B 1 132 ? -24.438 4.227 49.594 1 68.5 132 PRO B O 1
ATOM 1977 N N . GLU B 1 133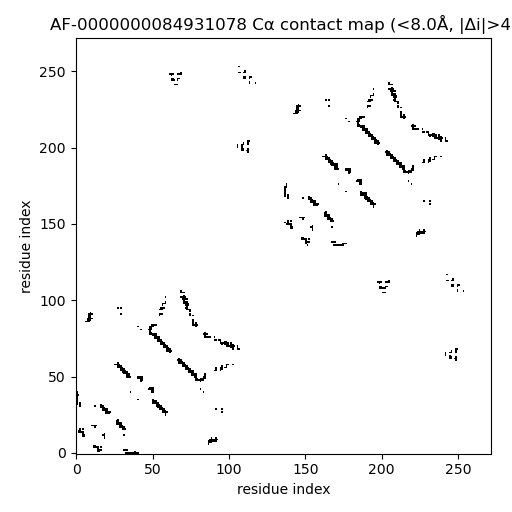 ? -24.781 2.139 50 1 67.56 133 GLU B N 1
ATOM 1978 C CA . GLU B 1 133 ? -26.203 2.215 50.312 1 67.56 133 GLU B CA 1
ATOM 1979 C C . GLU B 1 133 ? -26.453 3.127 51.531 1 67.56 133 GLU B C 1
ATOM 1981 O O . GLU B 1 133 ? -25.703 3.08 52.5 1 67.56 133 GLU B O 1
ATOM 1986 N N . PRO B 1 134 ? -27.219 4.184 51.469 1 65.81 134 PRO B N 1
ATOM 1987 C CA . PRO B 1 134 ? -27.531 5.027 52.656 1 65.81 134 PRO B CA 1
ATOM 1988 C C . PRO B 1 134 ? -27.906 4.215 53.875 1 65.81 134 PRO B C 1
ATOM 1990 O O . PRO B 1 134 ? -28.594 3.193 53.781 1 65.81 134 PRO B O 1
ATOM 1993 N N . ALA B 1 135 ? -27.062 4.367 54.906 1 64.12 135 ALA B N 1
ATOM 1994 C CA . ALA B 1 135 ? -27.484 3.75 56.156 1 64.12 135 ALA B CA 1
ATOM 1995 C C . ALA B 1 135 ? -28.922 4.16 56.531 1 64.12 135 ALA B C 1
ATOM 1997 O O . ALA B 1 135 ? -29.359 5.246 56.156 1 64.12 135 ALA B O 1
ATOM 1998 N N . PRO B 1 136 ? -29.672 3.277 57.375 1 57.72 136 PRO B N 1
ATOM 1999 C CA . PRO B 1 136 ? -30.984 3.76 57.812 1 57.72 136 PRO B CA 1
ATOM 2000 C C . PRO B 1 136 ? -30.875 4.957 58.781 1 57.72 136 PRO B C 1
ATOM 2002 O O . PRO B 1 136 ? -29.859 5.137 59.438 1 57.72 136 PRO B O 1
#